Protein AF-A0A7C4BWJ3-F1 (afdb_monomer_lite)

Secondary structure (DSSP, 8-state):
-PPPPHHHHHHHHHHHHHT--PPPGGGGGG-PPPS-----S--EEESSSEE-SSSS-EEEEPPPTT-S-EEEEEEETTS-EEEEPPPBSSSEEE-SSPPPTT-EEEEEEEEE-SSSEEEPPPEEEEPPPHHHHHHHHHHHHHTTT-HHHHHHHHHHTT-HHHHHHHHHHHHHH-TT-HHHHHHHHHHHHHHHHHH--

Sequence (197 aa):
MAEAPPEVREPVRKALEAGKVEVPPAIRELAQPAPGVEDDGIALLSPVSTFVASAAPTFRWQRDERSQAYQVRIWDAEGKPAATSPWTDKDEWKCETELAPGGKYEWQVAGKGKRAERLSSKASFHVPAAGVLKRLEEARRSLSGNEMALAVVYAREGAVDEAQRLLASYIVKNPTSEEAKKLYKSLRAQRVELTKK

pLDDT: mean 85.94, std 12.55, range [40.69, 97.5]

Foldseek 3Di:
DQDADPVLNVLLVVCLVVLEADFDPVLLVQQDFDPDDDALPWAWQPDASFEALFLFHKTFIDDDPQFQWKKKWKAWPVRHTPDIDDTGSDRMDTHPDRHAAQTKMKMWMWGDGPPDTHIHGIGIYHHHHPVSSVVLVVSCVSCVPVLSSSLSSCRHSGVLSSSLVSLVVVCVVVVPPPSSVSHNVNSVVVVVVSNDD

Structure (mmCIF, N/CA/C/O backbone):
data_AF-A0A7C4BWJ3-F1
#
_entry.id   AF-A0A7C4BWJ3-F1
#
loop_
_atom_site.group_PDB
_atom_site.id
_atom_site.type_symbol
_atom_site.label_atom_id
_atom_site.label_alt_id
_atom_site.label_comp_id
_atom_site.label_asym_id
_atom_site.label_entity_id
_atom_site.label_seq_id
_atom_site.pdbx_PDB_ins_code
_atom_site.Cartn_x
_atom_site.Cartn_y
_atom_site.Cartn_z
_atom_site.occupancy
_atom_site.B_iso_or_equiv
_atom_site.auth_seq_id
_atom_site.auth_comp_id
_atom_site.auth_asym_id
_atom_site.auth_atom_id
_atom_site.pdbx_PDB_model_num
ATOM 1 N N . MET A 1 1 ? -25.850 7.929 9.532 1.00 41.84 1 MET A N 1
ATOM 2 C CA . MET A 1 1 ? -24.439 7.533 9.732 1.00 41.84 1 MET A CA 1
ATOM 3 C C . MET A 1 1 ? -24.408 6.018 9.770 1.00 41.84 1 MET A C 1
ATOM 5 O O . MET A 1 1 ? -25.173 5.464 10.547 1.00 41.84 1 MET A O 1
ATOM 9 N N . ALA A 1 2 ? -23.641 5.352 8.903 1.00 43.47 2 ALA A N 1
ATOM 10 C CA . ALA A 1 2 ? -23.531 3.895 8.956 1.00 43.47 2 ALA A CA 1
ATOM 11 C C . ALA A 1 2 ? -22.791 3.506 10.243 1.00 43.47 2 ALA A C 1
ATOM 13 O O . ALA A 1 2 ? -21.648 3.913 10.471 1.00 43.47 2 ALA A O 1
ATOM 14 N N . GLU A 1 3 ? -23.489 2.799 11.123 1.00 52.66 3 GLU A N 1
ATOM 15 C CA . GLU A 1 3 ? -22.933 2.294 12.370 1.00 52.66 3 GLU A CA 1
ATOM 16 C C . GLU A 1 3 ? -22.012 1.111 12.041 1.00 52.66 3 GLU A C 1
ATOM 18 O O . GLU A 1 3 ? -22.378 0.249 11.242 1.00 52.66 3 GLU A O 1
ATOM 23 N N . ALA A 1 4 ? -20.806 1.070 12.613 1.00 56.19 4 ALA A N 1
ATOM 24 C CA . ALA A 1 4 ? -19.861 -0.010 12.328 1.00 56.19 4 ALA A CA 1
ATOM 25 C C . ALA A 1 4 ? -20.466 -1.388 12.678 1.00 56.19 4 ALA A C 1
ATOM 27 O O . ALA A 1 4 ? -21.259 -1.460 13.618 1.00 56.19 4 ALA A O 1
ATOM 28 N N . PRO A 1 5 ? -20.124 -2.490 11.986 1.00 59.84 5 PRO A N 1
ATOM 29 C CA . PRO A 1 5 ? -20.571 -3.829 12.384 1.00 59.84 5 PRO A CA 1
ATOM 30 C C . PRO A 1 5 ? -20.177 -4.148 13.843 1.00 59.84 5 PRO A C 1
ATOM 32 O O . PRO A 1 5 ? -19.104 -3.710 14.266 1.00 59.84 5 PRO A O 1
ATOM 35 N N . PRO A 1 6 ? -20.984 -4.894 14.629 1.00 61.53 6 PRO A N 1
ATOM 36 C CA . PRO A 1 6 ? -20.745 -5.118 16.065 1.00 61.53 6 PRO A CA 1
ATOM 37 C C . PRO A 1 6 ? -19.343 -5.649 16.387 1.00 61.53 6 PRO A C 1
ATOM 39 O O . PRO A 1 6 ? -18.706 -5.199 17.335 1.00 61.53 6 PRO A O 1
ATOM 42 N N . GLU A 1 7 ? -18.836 -6.536 15.533 1.00 65.69 7 GLU A N 1
ATOM 43 C CA . GLU A 1 7 ? -17.507 -7.150 15.629 1.00 65.69 7 GLU A CA 1
ATOM 44 C C . GLU A 1 7 ? -16.364 -6.132 15.499 1.00 65.69 7 GLU A C 1
ATOM 46 O O . GLU A 1 7 ? -15.271 -6.332 16.023 1.00 65.69 7 GLU A O 1
ATOM 51 N N . VAL A 1 8 ? -16.631 -5.009 14.833 1.00 69.75 8 VAL A N 1
ATOM 52 C CA . VAL A 1 8 ? -15.677 -3.932 14.563 1.00 69.75 8 VAL A CA 1
ATOM 53 C C . VAL A 1 8 ? -15.836 -2.779 15.565 1.00 69.75 8 VAL A C 1
ATOM 55 O O . VAL A 1 8 ? -14.879 -2.048 15.812 1.00 69.75 8 VAL A O 1
ATOM 58 N N . ARG A 1 9 ? -17.012 -2.618 16.193 1.00 73.88 9 ARG A N 1
ATOM 59 C CA . ARG A 1 9 ? -17.316 -1.496 17.106 1.00 73.88 9 ARG A CA 1
ATOM 60 C C . ARG A 1 9 ? -16.368 -1.418 18.290 1.00 73.88 9 ARG A C 1
ATOM 62 O O . ARG A 1 9 ? -15.771 -0.372 18.512 1.00 73.88 9 ARG A O 1
ATOM 69 N N . GLU A 1 10 ? -16.222 -2.507 19.035 1.00 78.75 10 GLU A N 1
ATOM 70 C CA . GLU A 1 10 ? -15.381 -2.544 20.237 1.00 78.75 10 GLU A CA 1
ATOM 71 C C . GLU A 1 10 ? -13.889 -2.332 19.916 1.00 78.75 10 GLU A C 1
ATOM 73 O O . GLU A 1 10 ? -13.260 -1.456 20.517 1.00 78.75 10 GLU A O 1
ATOM 78 N N . PRO A 1 11 ? -13.313 -3.048 18.930 1.00 76.94 11 PRO A N 1
ATOM 79 C CA . PRO A 1 11 ? -12.009 -2.748 18.346 1.00 76.94 11 PRO A CA 1
ATOM 80 C C . PRO A 1 11 ? -11.765 -1.283 17.989 1.00 76.94 11 PRO A C 1
ATOM 82 O O . PRO A 1 11 ? -10.709 -0.742 18.326 1.00 76.94 11 PRO A O 1
ATOM 85 N N . VAL A 1 12 ? -12.720 -0.663 17.291 1.00 77.06 12 VAL A N 1
ATOM 86 C CA . VAL A 1 12 ? -12.619 0.727 16.848 1.00 77.06 12 VAL A CA 1
ATOM 87 C C . VAL A 1 12 ? -12.704 1.657 18.045 1.00 77.06 12 VAL A C 1
ATOM 89 O O . VAL A 1 12 ? -11.803 2.464 18.232 1.00 77.06 12 VAL A O 1
ATOM 92 N N . ARG A 1 13 ? -13.713 1.494 18.903 1.00 80.75 13 ARG A N 1
ATOM 93 C CA . ARG A 1 13 ? -13.910 2.303 20.110 1.00 80.75 13 ARG A CA 1
ATOM 94 C C . ARG A 1 13 ? -12.653 2.341 20.972 1.00 80.75 13 ARG A C 1
ATOM 96 O O . ARG A 1 13 ? -12.180 3.427 21.284 1.00 80.75 13 ARG A O 1
ATOM 103 N N . LYS A 1 14 ? -12.050 1.183 21.260 1.00 81.75 14 LYS A N 1
ATOM 104 C CA . LYS A 1 14 ? -10.803 1.103 22.037 1.00 81.75 14 LYS A CA 1
ATOM 105 C C . LYS A 1 14 ? -9.647 1.861 21.384 1.00 81.75 14 LYS A C 1
ATOM 107 O O . LYS A 1 14 ? -8.904 2.550 22.075 1.00 81.75 14 LYS A O 1
ATOM 112 N N . ALA A 1 15 ? -9.489 1.752 20.065 1.00 80.00 15 ALA A N 1
ATOM 113 C CA . ALA A 1 15 ? -8.440 2.472 19.347 1.00 80.00 15 ALA A CA 1
ATOM 114 C C . ALA A 1 15 ? -8.666 3.991 19.340 1.00 80.00 15 ALA A C 1
ATOM 116 O O . ALA A 1 15 ? -7.712 4.763 19.456 1.00 80.00 15 ALA A O 1
ATOM 117 N N . LEU A 1 16 ? -9.927 4.415 19.222 1.00 79.44 16 LEU A N 1
ATOM 118 C CA . LEU A 1 16 ? -10.320 5.819 19.283 1.00 79.44 16 LEU A CA 1
ATOM 119 C C . LEU A 1 16 ? -10.094 6.401 20.686 1.00 79.44 16 LEU A C 1
ATOM 121 O O . LEU A 1 16 ? -9.446 7.437 20.803 1.00 79.44 16 LEU A O 1
ATOM 125 N N . GLU A 1 17 ? -10.548 5.709 21.737 1.00 81.25 17 GLU A N 1
ATOM 126 C CA . GLU A 1 17 ? -10.348 6.096 23.143 1.00 81.25 17 GLU A CA 1
ATOM 127 C C . GLU A 1 17 ? -8.855 6.182 23.496 1.00 81.25 17 GLU A C 1
ATOM 129 O O . GLU A 1 17 ? -8.413 7.137 24.134 1.00 81.25 17 GLU A O 1
ATOM 134 N N . ALA A 1 18 ? -8.051 5.219 23.035 1.00 79.94 18 ALA A N 1
ATOM 135 C CA . ALA A 1 18 ? -6.610 5.211 23.267 1.00 79.94 18 ALA A CA 1
ATOM 136 C C . ALA A 1 18 ? -5.837 6.201 22.373 1.00 79.94 18 ALA A C 1
ATOM 138 O O . ALA A 1 18 ? -4.659 6.464 22.623 1.00 79.94 18 ALA A O 1
ATOM 139 N N . GLY A 1 19 ? -6.455 6.712 21.302 1.00 78.38 19 GLY A N 1
ATOM 140 C CA . GLY A 1 19 ? -5.805 7.552 20.292 1.00 78.38 19 GLY A CA 1
ATOM 141 C C . GLY A 1 19 ? -4.670 6.856 19.528 1.00 78.38 19 GLY A C 1
ATOM 142 O O . GLY A 1 19 ? -3.827 7.534 18.934 1.00 78.38 19 GLY A O 1
ATOM 143 N N . LYS A 1 20 ? -4.620 5.518 19.555 1.00 82.69 20 LYS A N 1
ATOM 144 C CA . LYS A 1 20 ? -3.598 4.690 18.901 1.00 82.69 20 LYS A CA 1
ATOM 145 C C . LYS A 1 20 ? -4.203 3.386 18.384 1.00 82.69 20 LYS A C 1
ATOM 147 O O . LYS A 1 20 ? -5.121 2.837 18.988 1.00 82.69 20 LYS A O 1
ATOM 152 N N . VAL A 1 21 ? -3.642 2.871 17.293 1.00 82.25 21 VAL A N 1
ATOM 153 C CA . VAL A 1 21 ? -3.949 1.536 16.761 1.00 82.25 21 VAL A CA 1
ATOM 154 C C . VAL A 1 21 ? -2.682 0.703 16.806 1.00 82.25 21 VAL A C 1
ATOM 156 O O . VAL A 1 21 ? -1.620 1.174 16.402 1.00 82.25 21 VAL A O 1
ATOM 159 N N . GLU A 1 22 ? -2.805 -0.522 17.301 1.00 79.62 22 GLU A N 1
ATOM 160 C CA . GLU A 1 22 ? -1.737 -1.512 17.229 1.00 79.62 22 GLU A CA 1
ATOM 161 C C . GLU A 1 22 ? -1.736 -2.155 15.844 1.00 79.62 22 GLU A C 1
ATOM 163 O O . GLU A 1 22 ? -2.755 -2.669 15.377 1.00 79.62 22 GLU A O 1
ATOM 168 N N . VAL A 1 23 ? -0.583 -2.078 15.189 1.00 80.12 23 VAL A N 1
ATOM 169 C CA . VAL A 1 23 ? -0.333 -2.663 13.876 1.00 80.12 23 VAL A CA 1
ATOM 170 C C . VAL A 1 23 ? 0.244 -4.077 14.057 1.00 80.12 23 VAL A C 1
ATOM 172 O O . VAL A 1 23 ? 1.065 -4.276 14.959 1.00 80.12 23 VAL A O 1
ATOM 175 N N . PRO A 1 24 ? -0.142 -5.069 13.229 1.00 80.50 24 PRO A N 1
ATOM 176 C CA . PRO A 1 24 ? 0.371 -6.431 13.340 1.00 80.50 24 PRO A CA 1
ATOM 177 C C . PRO A 1 24 ? 1.907 -6.516 13.293 1.00 80.50 24 PRO A C 1
ATOM 179 O O . PRO A 1 24 ? 2.529 -5.900 12.421 1.00 80.50 24 PRO A O 1
ATOM 182 N N . PRO A 1 25 ? 2.542 -7.341 14.150 1.00 74.62 25 PRO A N 1
ATOM 183 C CA . PRO A 1 25 ? 3.997 -7.497 14.161 1.00 74.62 25 PRO A CA 1
ATOM 184 C C . PRO A 1 25 ? 4.544 -8.080 12.851 1.00 74.62 25 PRO A C 1
ATOM 186 O O . PRO A 1 25 ? 5.673 -7.765 12.491 1.00 74.62 25 PRO A O 1
ATOM 189 N N . ALA A 1 26 ? 3.737 -8.848 12.107 1.00 75.25 26 ALA A N 1
ATOM 190 C CA . ALA A 1 26 ? 4.099 -9.439 10.814 1.00 75.25 26 ALA A CA 1
ATOM 191 C C . ALA A 1 26 ? 4.568 -8.405 9.770 1.00 75.25 26 ALA A C 1
ATOM 193 O O . ALA A 1 26 ? 5.310 -8.733 8.850 1.00 75.25 26 ALA A O 1
ATOM 194 N N . ILE A 1 27 ? 4.195 -7.132 9.922 1.00 73.75 27 ILE A N 1
ATOM 195 C CA . ILE A 1 27 ? 4.660 -6.066 9.028 1.00 73.75 27 ILE A CA 1
ATOM 196 C C . ILE A 1 27 ? 6.151 -5.769 9.219 1.00 73.75 27 ILE A C 1
ATOM 198 O O . ILE A 1 27 ? 6.831 -5.392 8.266 1.00 73.75 27 ILE A O 1
ATOM 202 N N . ARG A 1 28 ? 6.699 -5.994 10.421 1.00 69.81 28 ARG A N 1
ATOM 203 C CA . ARG A 1 28 ? 8.136 -5.819 10.694 1.00 69.81 28 ARG A CA 1
ATOM 204 C C . ARG A 1 28 ? 8.997 -6.756 9.849 1.00 69.81 28 ARG A C 1
ATOM 206 O O . ARG A 1 28 ? 10.113 -6.399 9.499 1.00 69.81 28 ARG A O 1
ATOM 213 N N . GLU A 1 29 ? 8.477 -7.915 9.458 1.00 69.31 29 GLU A N 1
ATOM 214 C CA . GLU A 1 29 ? 9.182 -8.867 8.588 1.00 69.31 29 GLU A CA 1
ATOM 215 C C . GLU A 1 29 ? 9.250 -8.396 7.121 1.00 69.31 29 GLU A C 1
ATOM 217 O O . GLU A 1 29 ? 10.070 -8.880 6.336 1.00 69.31 29 GLU A O 1
ATOM 222 N N . LEU A 1 30 ? 8.418 -7.420 6.735 1.00 69.25 30 LEU A N 1
ATOM 223 C CA . LEU A 1 30 ? 8.461 -6.785 5.413 1.00 69.25 30 LEU A CA 1
ATOM 224 C C . LEU A 1 30 ? 9.504 -5.667 5.324 1.00 69.25 30 LEU A C 1
ATOM 226 O O . LEU A 1 30 ? 9.921 -5.326 4.224 1.00 69.25 30 LEU A O 1
ATOM 230 N N . ALA A 1 31 ? 9.937 -5.125 6.464 1.00 59.84 31 ALA A N 1
ATOM 231 C CA . ALA A 1 31 ? 10.874 -4.008 6.556 1.00 59.84 31 ALA A CA 1
ATOM 232 C C . ALA A 1 31 ? 12.302 -4.318 6.090 1.00 59.84 31 ALA A C 1
ATOM 234 O O . ALA A 1 31 ? 13.108 -3.400 5.940 1.00 59.84 31 ALA A O 1
ATOM 235 N N . GLN A 1 32 ? 12.646 -5.594 5.893 1.00 55.38 32 GLN A N 1
ATOM 236 C CA . GLN A 1 32 ? 14.001 -5.972 5.511 1.00 55.38 32 GLN A CA 1
ATOM 237 C C . GLN A 1 32 ? 14.301 -5.489 4.081 1.00 55.38 32 GLN A C 1
ATOM 239 O O . GLN A 1 32 ? 13.593 -5.881 3.150 1.00 55.38 32 GLN A O 1
ATOM 244 N N . PRO A 1 33 ? 15.328 -4.641 3.881 1.00 50.00 33 PRO A N 1
ATOM 245 C CA . PRO A 1 33 ? 15.697 -4.183 2.552 1.00 50.00 33 PRO A CA 1
ATOM 246 C C . PRO A 1 33 ? 16.303 -5.334 1.747 1.00 50.00 33 PRO A C 1
ATOM 248 O O . PRO A 1 33 ? 17.172 -6.055 2.240 1.00 50.00 33 PRO A O 1
ATOM 251 N N . ALA A 1 34 ? 15.901 -5.456 0.483 1.00 47.12 34 ALA A N 1
ATOM 252 C CA . ALA A 1 34 ? 16.651 -6.245 -0.484 1.00 47.12 34 ALA A CA 1
ATOM 253 C C . ALA A 1 34 ? 18.058 -5.629 -0.648 1.00 47.12 34 ALA A C 1
ATOM 255 O O . ALA A 1 34 ? 18.167 -4.416 -0.865 1.00 47.12 34 ALA A O 1
ATOM 256 N N . PRO A 1 35 ? 19.149 -6.403 -0.525 1.00 40.69 35 PRO A N 1
ATOM 257 C CA . PRO A 1 35 ? 20.492 -5.878 -0.741 1.00 40.69 35 PRO A CA 1
ATOM 258 C C . PRO A 1 35 ? 20.702 -5.475 -2.212 1.00 40.69 35 PRO A C 1
ATOM 260 O O . PRO A 1 35 ? 20.346 -6.221 -3.120 1.00 40.69 35 PRO A O 1
ATOM 263 N N . GLY A 1 36 ? 21.347 -4.323 -2.442 1.00 47.28 36 GLY A N 1
ATOM 264 C CA . GLY A 1 36 ? 22.079 -4.063 -3.691 1.00 47.28 36 GLY A CA 1
ATOM 265 C C . GLY A 1 36 ? 21.415 -3.219 -4.787 1.00 47.28 36 GLY A C 1
ATOM 266 O O . GLY A 1 36 ? 21.743 -3.426 -5.949 1.00 47.28 36 GLY A O 1
ATOM 267 N N . VAL A 1 37 ? 20.544 -2.254 -4.474 1.00 50.53 37 VAL A N 1
ATOM 268 C CA . VAL A 1 37 ? 20.097 -1.260 -5.472 1.00 50.53 37 VAL A CA 1
ATOM 269 C C . VAL A 1 37 ? 20.605 0.129 -5.096 1.00 50.53 37 VAL A C 1
ATOM 271 O O . VAL A 1 37 ? 20.383 0.591 -3.978 1.00 50.53 37 VAL A O 1
ATOM 274 N N . GLU A 1 38 ? 21.291 0.780 -6.035 1.00 52.16 38 GLU A N 1
ATOM 275 C CA . GLU A 1 38 ? 21.676 2.187 -5.941 1.00 52.16 38 GLU A CA 1
ATOM 276 C C . GLU A 1 38 ? 20.413 3.059 -5.929 1.00 52.16 38 GLU A C 1
ATOM 278 O O . GLU A 1 38 ? 19.594 3.005 -6.846 1.00 52.16 38 GLU A O 1
ATOM 283 N N . ASP A 1 39 ? 20.228 3.826 -4.854 1.00 61.22 39 ASP A N 1
ATOM 284 C CA . ASP A 1 39 ? 19.116 4.762 -4.728 1.00 61.22 39 ASP A CA 1
ATOM 285 C C . ASP A 1 39 ? 19.345 5.957 -5.652 1.00 61.22 39 ASP A C 1
ATOM 287 O O . ASP A 1 39 ? 20.161 6.839 -5.380 1.00 61.22 39 ASP A O 1
ATOM 291 N N . ASP A 1 40 ? 18.597 5.988 -6.748 1.00 65.88 40 ASP A N 1
ATOM 292 C CA . ASP A 1 40 ? 18.634 7.080 -7.707 1.00 65.88 40 ASP A CA 1
ATOM 293 C C . ASP A 1 40 ? 17.596 8.175 -7.361 1.00 65.88 40 ASP A C 1
ATOM 295 O O . ASP A 1 40 ? 17.241 9.021 -8.186 1.00 65.88 40 ASP A O 1
ATOM 299 N N . GLY A 1 41 ? 17.097 8.202 -6.122 1.00 74.88 41 GLY A N 1
ATOM 300 C CA . GLY A 1 41 ? 16.371 9.336 -5.544 1.00 74.88 41 GLY A CA 1
ATOM 301 C C . GLY A 1 41 ? 14.880 9.420 -5.877 1.00 74.88 41 GLY A C 1
ATOM 302 O O . GLY A 1 41 ? 14.250 10.427 -5.553 1.00 74.88 41 GLY A O 1
ATOM 303 N N . ILE A 1 42 ? 14.286 8.393 -6.498 1.00 88.44 42 ILE A N 1
ATOM 304 C CA . ILE A 1 42 ? 12.823 8.297 -6.625 1.00 88.44 42 ILE A CA 1
ATOM 305 C C . ILE A 1 42 ? 12.272 7.700 -5.327 1.00 88.44 42 ILE A C 1
ATOM 307 O O . ILE A 1 42 ? 12.386 6.498 -5.087 1.00 88.44 42 ILE A O 1
ATOM 311 N N . ALA A 1 43 ? 11.658 8.532 -4.486 1.00 89.50 43 ALA A N 1
ATOM 312 C CA . ALA A 1 43 ? 11.104 8.083 -3.213 1.00 89.50 43 ALA A CA 1
ATOM 313 C C . ALA A 1 43 ? 9.782 7.323 -3.413 1.00 89.50 43 ALA A C 1
ATOM 315 O O . ALA A 1 43 ? 8.823 7.855 -3.973 1.00 89.50 43 ALA A O 1
ATOM 316 N N . LEU A 1 44 ? 9.701 6.086 -2.920 1.00 91.69 44 LEU A N 1
ATOM 317 C CA . LEU A 1 44 ? 8.462 5.305 -2.929 1.00 91.69 44 LEU A CA 1
ATOM 318 C C . LEU A 1 44 ? 7.557 5.726 -1.766 1.00 91.69 44 LEU A C 1
ATOM 320 O O . LEU A 1 44 ? 8.018 5.876 -0.635 1.00 91.69 44 LEU A O 1
ATOM 324 N N . LEU A 1 45 ? 6.267 5.929 -2.043 1.00 91.25 45 LEU A N 1
ATOM 325 C CA . LEU A 1 45 ? 5.296 6.421 -1.060 1.00 91.25 45 LEU A CA 1
ATOM 326 C C . LEU A 1 45 ? 4.350 5.330 -0.559 1.00 91.25 45 LEU A C 1
ATOM 328 O O . LEU A 1 45 ? 3.987 5.357 0.614 1.00 91.25 45 LEU A O 1
ATOM 332 N N . SER A 1 46 ? 3.906 4.426 -1.437 1.00 92.56 46 SER A N 1
ATOM 333 C CA . SER A 1 46 ? 3.015 3.317 -1.077 1.00 92.56 46 SER A CA 1
ATOM 334 C C . SER A 1 46 ? 2.930 2.282 -2.205 1.00 92.56 46 SER A C 1
ATOM 336 O O . SER A 1 46 ? 2.930 2.697 -3.367 1.00 92.56 46 SER A O 1
ATOM 338 N N . PRO A 1 47 ? 2.814 0.975 -1.911 1.00 94.62 47 PRO A N 1
ATOM 339 C CA . PRO A 1 47 ? 2.907 0.351 -0.590 1.00 94.62 47 PRO A CA 1
ATOM 340 C C . PRO A 1 47 ? 4.362 0.224 -0.107 1.00 94.62 47 PRO A C 1
ATOM 342 O O . PRO A 1 47 ? 5.215 -0.243 -0.852 1.00 94.62 47 PRO A O 1
ATOM 345 N N . VAL A 1 48 ? 4.677 0.606 1.133 1.00 90.25 48 VAL A N 1
ATOM 346 C CA . VAL A 1 48 ? 6.038 0.451 1.693 1.00 90.25 48 VAL A CA 1
ATOM 347 C C . VAL A 1 48 ? 5.981 -0.222 3.057 1.00 90.25 48 VAL A C 1
ATOM 349 O O . VAL A 1 48 ? 5.484 0.369 4.011 1.00 90.25 48 VAL A O 1
ATOM 352 N N . SER A 1 49 ? 6.504 -1.450 3.151 1.00 87.75 49 SER A N 1
ATOM 353 C CA . SER A 1 49 ? 6.507 -2.259 4.378 1.00 87.75 49 SER A CA 1
ATOM 354 C C . SER A 1 49 ? 5.116 -2.298 5.012 1.00 87.75 49 SER A C 1
ATOM 356 O O . SER A 1 49 ? 4.929 -1.900 6.157 1.00 87.75 49 SER A O 1
ATOM 358 N N . THR A 1 50 ? 4.117 -2.703 4.229 1.00 90.19 50 THR A N 1
ATOM 359 C CA . THR A 1 50 ? 2.699 -2.708 4.616 1.00 90.19 50 THR A CA 1
ATOM 360 C C . THR A 1 50 ? 1.988 -3.896 3.985 1.00 90.19 50 THR A C 1
ATOM 362 O O . THR A 1 50 ? 2.441 -4.453 2.978 1.00 90.19 50 THR A O 1
ATOM 365 N N . PHE A 1 51 ? 0.844 -4.271 4.547 1.00 94.12 51 PHE A N 1
ATOM 366 C CA . PHE A 1 51 ? -0.114 -5.091 3.816 1.00 94.12 51 PHE A CA 1
ATOM 367 C C . PHE A 1 51 ? -0.943 -4.176 2.913 1.00 94.12 51 PHE A C 1
ATOM 369 O O . PHE A 1 51 ? -1.085 -2.992 3.208 1.00 94.12 51 PHE A O 1
ATOM 376 N N . VAL A 1 52 ? -1.465 -4.698 1.807 1.00 95.12 52 VAL A N 1
ATOM 377 C CA . VAL A 1 52 ? -2.365 -3.939 0.923 1.00 95.12 52 VAL A CA 1
ATOM 378 C C . VAL A 1 52 ? -3.819 -4.302 1.192 1.00 95.12 52 VAL A C 1
ATOM 380 O O . VAL A 1 52 ? -4.142 -5.451 1.487 1.00 95.12 52 VAL A O 1
ATOM 383 N N . ALA A 1 53 ? -4.727 -3.339 1.051 1.00 93.44 53 ALA A N 1
ATOM 384 C CA . ALA A 1 53 ? -6.155 -3.569 1.290 1.00 93.44 53 ALA A CA 1
ATOM 385 C C . ALA A 1 53 ? -6.896 -4.236 0.108 1.00 93.44 53 ALA A C 1
ATOM 387 O O . ALA A 1 53 ? -8.116 -4.388 0.146 1.00 93.44 53 ALA A O 1
ATOM 388 N N . SER A 1 54 ? -6.183 -4.577 -0.969 1.00 93.62 54 SER A N 1
ATOM 389 C CA . SER A 1 54 ? -6.726 -5.072 -2.240 1.00 93.62 54 SER A CA 1
ATOM 390 C C . SER A 1 54 ? -5.707 -5.971 -2.943 1.00 93.62 54 SER A C 1
ATOM 392 O O . SER A 1 54 ? -4.515 -5.674 -2.908 1.00 93.62 54 SER A O 1
ATOM 394 N N . ALA A 1 55 ? -6.172 -7.008 -3.649 1.00 94.06 55 ALA A N 1
ATOM 395 C CA . ALA A 1 55 ? -5.328 -7.823 -4.534 1.00 94.06 55 ALA A CA 1
ATOM 396 C C . ALA A 1 55 ? -4.803 -7.036 -5.751 1.00 94.06 55 ALA A C 1
ATOM 398 O O . ALA A 1 55 ? -3.779 -7.388 -6.325 1.00 94.06 55 ALA A O 1
ATOM 399 N N . ALA A 1 56 ? -5.472 -5.941 -6.115 1.00 94.56 56 ALA A N 1
ATOM 400 C CA . ALA A 1 56 ? -5.029 -4.975 -7.116 1.00 94.56 56 ALA A CA 1
ATOM 401 C C . ALA A 1 56 ? -4.599 -3.667 -6.416 1.00 94.56 56 ALA A C 1
ATOM 403 O O . ALA A 1 56 ? -5.426 -2.750 -6.270 1.00 94.56 56 ALA A O 1
ATOM 404 N N . PRO A 1 57 ? -3.361 -3.585 -5.890 1.00 95.31 57 PRO A N 1
ATOM 405 C CA . PRO A 1 57 ? -2.897 -2.429 -5.132 1.00 95.31 57 PRO A CA 1
ATOM 406 C C . PRO A 1 57 ? -2.661 -1.200 -6.015 1.00 95.31 57 PRO A C 1
ATOM 408 O O . PRO A 1 57 ? -2.527 -1.281 -7.237 1.00 95.31 57 PRO A O 1
ATOM 411 N N . THR A 1 58 ? -2.629 -0.029 -5.377 1.00 96.62 58 THR A N 1
ATOM 412 C CA . THR A 1 58 ? -2.250 1.235 -6.023 1.00 96.62 58 THR A CA 1
ATOM 413 C C . THR A 1 58 ? -0.874 1.655 -5.539 1.00 96.62 58 THR A C 1
ATOM 415 O O . THR A 1 58 ? -0.683 1.897 -4.352 1.00 96.62 58 THR A O 1
ATOM 418 N N . PHE A 1 59 ? 0.051 1.771 -6.479 1.00 96.81 59 PHE A N 1
ATOM 419 C CA . PHE A 1 59 ? 1.425 2.194 -6.270 1.00 96.81 59 PHE A CA 1
ATOM 420 C C . PHE A 1 59 ? 1.531 3.708 -6.398 1.00 96.81 59 PHE A C 1
ATOM 422 O O . PHE A 1 59 ? 0.874 4.304 -7.252 1.00 96.81 59 PHE A O 1
ATOM 429 N N . ARG A 1 60 ? 2.338 4.329 -5.540 1.00 96.25 60 ARG A N 1
ATOM 430 C CA . ARG A 1 60 ? 2.554 5.778 -5.475 1.00 96.25 60 ARG A CA 1
ATOM 431 C C . ARG A 1 60 ? 4.010 6.076 -5.181 1.00 96.25 60 ARG A C 1
ATOM 433 O O . ARG A 1 60 ? 4.598 5.469 -4.287 1.00 96.25 60 ARG A O 1
ATOM 440 N N . TRP A 1 61 ? 4.565 7.054 -5.872 1.00 95.25 61 TRP A N 1
ATOM 441 C CA . TRP A 1 61 ? 5.942 7.502 -5.691 1.00 95.25 61 TRP A CA 1
ATOM 442 C C . TRP A 1 61 ? 6.009 9.021 -5.769 1.00 95.25 61 TRP A C 1
ATOM 444 O O . TRP A 1 61 ? 5.082 9.682 -6.227 1.00 95.25 61 TRP A O 1
ATOM 454 N N . GLN A 1 62 ? 7.100 9.594 -5.282 1.00 92.81 62 GLN A N 1
ATOM 455 C CA . GLN A 1 62 ? 7.361 11.010 -5.433 1.00 92.81 62 GLN A CA 1
ATOM 456 C C . GLN A 1 62 ? 7.867 11.272 -6.847 1.00 92.81 62 GLN A C 1
ATOM 458 O O . GLN A 1 62 ? 8.824 10.644 -7.305 1.00 92.81 62 GLN A O 1
ATOM 463 N N . ARG A 1 63 ? 7.229 12.221 -7.535 1.00 89.75 63 ARG A N 1
ATOM 464 C CA . ARG A 1 63 ? 7.708 12.695 -8.829 1.00 89.75 63 ARG A CA 1
ATOM 465 C C . ARG A 1 63 ? 9.104 13.306 -8.673 1.00 89.75 63 ARG A C 1
ATOM 467 O O . ARG A 1 63 ? 9.315 14.179 -7.836 1.00 89.75 63 ARG A O 1
ATOM 474 N N . ASP A 1 64 ? 10.018 12.865 -9.521 1.00 85.88 64 ASP A N 1
ATOM 475 C CA . ASP A 1 64 ? 11.352 13.421 -9.715 1.00 85.88 64 ASP A CA 1
ATOM 476 C C . ASP A 1 64 ? 11.347 14.367 -10.931 1.00 85.88 64 ASP A C 1
ATOM 478 O O . ASP A 1 64 ? 10.735 14.089 -11.964 1.00 85.88 64 ASP A O 1
ATOM 482 N N . GLU A 1 65 ? 12.045 15.497 -10.822 1.00 85.56 65 GLU A N 1
ATOM 483 C CA . GLU A 1 65 ? 12.149 16.497 -11.895 1.00 85.56 65 GLU A CA 1
ATOM 484 C C . GLU A 1 65 ? 12.962 15.995 -13.098 1.00 85.56 65 GLU A C 1
ATOM 486 O O . GLU A 1 65 ? 12.866 16.538 -14.202 1.00 85.56 65 GLU A O 1
ATOM 491 N N . ARG A 1 66 ? 13.776 14.953 -12.904 1.00 87.44 66 ARG A N 1
ATOM 492 C CA . ARG A 1 66 ? 14.672 14.396 -13.925 1.00 87.44 66 ARG A CA 1
ATOM 493 C C . ARG A 1 66 ? 14.010 13.305 -14.770 1.00 87.44 66 ARG A C 1
ATOM 495 O O . ARG A 1 66 ? 14.608 12.893 -15.769 1.00 87.44 66 ARG A O 1
ATOM 502 N N . SER A 1 67 ? 12.796 12.877 -14.417 1.00 90.31 67 SER A N 1
ATOM 503 C CA . SER A 1 67 ? 12.064 11.785 -15.065 1.00 90.31 67 SER A CA 1
ATOM 504 C C . SER A 1 67 ? 10.757 12.277 -15.689 1.00 90.31 67 SER A C 1
ATOM 506 O O . SER A 1 67 ? 9.920 12.898 -15.035 1.00 90.31 67 SER A O 1
ATOM 508 N N . GLN A 1 68 ? 10.568 11.989 -16.979 1.00 90.75 68 GLN A N 1
ATOM 509 C CA . GLN A 1 68 ? 9.376 12.426 -17.727 1.00 90.75 68 GLN A CA 1
ATOM 510 C C . GLN A 1 68 ? 8.225 11.420 -17.668 1.00 90.75 68 GLN A C 1
ATOM 512 O O . GLN A 1 68 ? 7.064 11.799 -17.790 1.00 90.75 68 GLN A O 1
ATOM 517 N N . ALA A 1 69 ? 8.560 10.146 -17.490 1.00 94.38 69 ALA A N 1
ATOM 518 C CA . ALA A 1 69 ? 7.618 9.048 -17.372 1.00 94.38 69 ALA A CA 1
ATOM 519 C C . ALA A 1 69 ? 8.161 8.018 -16.382 1.00 94.38 69 ALA A C 1
ATOM 521 O O . ALA A 1 69 ? 9.360 7.992 -16.106 1.00 94.38 69 ALA A O 1
ATOM 522 N N . TYR A 1 70 ? 7.286 7.157 -15.890 1.00 96.50 70 TYR A N 1
ATOM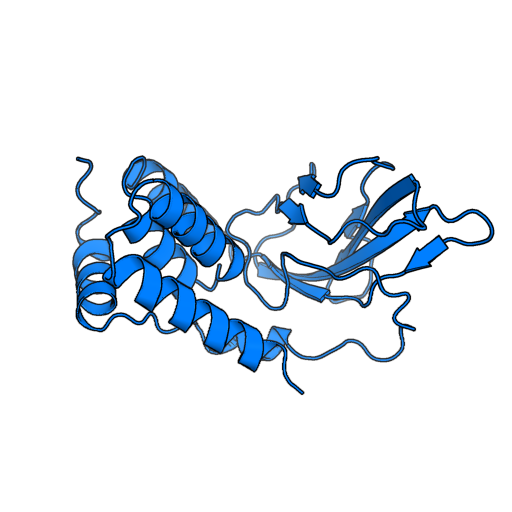 523 C CA . TYR A 1 70 ? 7.571 6.164 -14.871 1.00 96.50 70 TYR A CA 1
ATOM 524 C C . TYR A 1 70 ? 6.993 4.812 -15.262 1.00 96.50 70 TYR A C 1
ATOM 526 O O . TYR A 1 70 ? 5.963 4.741 -15.931 1.00 96.50 70 TYR A O 1
ATOM 534 N N . GLN A 1 71 ? 7.641 3.746 -14.816 1.00 96.81 71 GLN A N 1
ATOM 535 C CA . GLN A 1 71 ? 7.163 2.380 -14.929 1.00 96.81 71 GLN A CA 1
ATOM 536 C C . GLN A 1 71 ? 7.315 1.685 -13.578 1.00 96.81 71 GLN A C 1
ATOM 538 O O . GLN A 1 71 ? 8.386 1.714 -12.974 1.00 96.81 71 GLN A O 1
ATOM 543 N N . VAL A 1 72 ? 6.251 1.035 -13.123 1.00 97.38 72 VAL A N 1
ATOM 544 C CA . VAL A 1 72 ? 6.254 0.196 -11.927 1.00 97.38 72 VAL A CA 1
ATOM 545 C C . VAL A 1 72 ? 6.582 -1.233 -12.334 1.00 97.38 72 VAL A C 1
ATOM 547 O O . VAL A 1 72 ? 5.972 -1.773 -13.258 1.00 97.38 72 VAL A O 1
ATOM 550 N N . ARG A 1 73 ? 7.529 -1.851 -11.634 1.00 96.81 73 ARG A N 1
ATOM 551 C CA . ARG A 1 73 ? 7.911 -3.259 -11.800 1.00 96.81 73 ARG A CA 1
ATOM 552 C C . ARG A 1 73 ? 7.679 -3.980 -10.480 1.00 96.81 73 ARG A C 1
ATOM 554 O O . ARG A 1 73 ? 8.057 -3.447 -9.439 1.00 96.81 73 ARG A O 1
ATOM 561 N N . ILE A 1 74 ? 7.031 -5.143 -10.526 1.00 97.00 74 ILE A N 1
ATOM 562 C CA . ILE A 1 74 ? 6.655 -5.937 -9.350 1.00 97.00 74 ILE A CA 1
ATOM 563 C C . ILE A 1 74 ? 7.196 -7.351 -9.517 1.00 97.00 74 ILE A C 1
ATOM 565 O O . ILE A 1 74 ? 7.032 -7.956 -10.579 1.00 97.00 74 ILE A O 1
ATOM 569 N N . TRP A 1 75 ? 7.782 -7.885 -8.452 1.00 96.12 75 TRP A N 1
ATOM 570 C CA . TRP A 1 75 ? 8.299 -9.244 -8.373 1.00 96.12 75 TRP A CA 1
ATOM 571 C C . TRP A 1 75 ? 7.676 -9.998 -7.201 1.00 96.12 75 TRP A C 1
ATOM 573 O O . TRP A 1 75 ? 7.346 -9.390 -6.181 1.00 96.12 75 TRP A O 1
ATOM 583 N N . ASP A 1 76 ? 7.504 -11.307 -7.359 1.00 93.81 76 ASP A N 1
ATOM 584 C CA . ASP A 1 76 ? 7.142 -12.207 -6.261 1.00 93.81 76 ASP A CA 1
ATOM 585 C C . ASP A 1 76 ? 8.338 -12.481 -5.327 1.00 93.81 76 ASP A C 1
ATOM 587 O O . ASP A 1 76 ? 9.438 -11.947 -5.508 1.00 93.81 76 ASP A O 1
ATOM 591 N N . ALA A 1 77 ? 8.115 -13.301 -4.298 1.00 88.00 77 ALA A N 1
ATOM 592 C CA . ALA A 1 77 ? 9.135 -13.661 -3.315 1.00 88.00 77 ALA A CA 1
ATOM 593 C C . ALA A 1 77 ? 10.313 -14.441 -3.929 1.00 88.00 77 ALA A C 1
ATOM 595 O O . ALA A 1 77 ? 11.421 -14.408 -3.393 1.00 88.00 77 ALA A O 1
ATOM 596 N N . GLU A 1 78 ? 10.092 -15.116 -5.058 1.00 90.06 78 GLU A N 1
ATOM 597 C CA . GLU A 1 78 ? 11.103 -15.832 -5.833 1.00 90.06 78 GLU A CA 1
ATOM 598 C C . GLU A 1 78 ? 11.856 -14.920 -6.820 1.00 90.06 78 GLU A C 1
ATOM 600 O O . GLU A 1 78 ? 12.748 -15.383 -7.534 1.00 90.06 78 GLU A O 1
ATOM 605 N N . GLY A 1 79 ? 11.515 -13.628 -6.876 1.00 89.62 79 GLY A N 1
ATOM 606 C CA . GLY A 1 79 ? 12.121 -12.653 -7.778 1.00 89.62 79 GLY A CA 1
ATOM 607 C C . GLY A 1 79 ? 11.624 -12.750 -9.222 1.00 89.62 79 GLY A C 1
ATOM 608 O O . GLY A 1 79 ? 12.239 -12.169 -10.121 1.00 89.62 79 GLY A O 1
ATOM 609 N N . LYS A 1 80 ? 10.525 -13.465 -9.482 1.00 94.00 80 LYS A N 1
ATOM 610 C CA . LYS A 1 80 ? 9.921 -13.551 -10.815 1.00 94.00 80 LYS A CA 1
ATOM 611 C C . LYS A 1 80 ? 9.017 -12.345 -11.060 1.00 94.00 80 LYS A C 1
ATOM 613 O O . LYS A 1 80 ? 8.344 -11.888 -10.136 1.00 94.00 80 LYS A O 1
ATOM 618 N N . PRO A 1 81 ? 8.964 -11.817 -12.295 1.00 95.06 81 PRO A N 1
ATOM 619 C CA . PRO A 1 81 ? 8.062 -10.720 -12.627 1.00 95.06 81 PRO A CA 1
ATOM 620 C C . PRO A 1 81 ? 6.601 -11.119 -12.384 1.00 95.06 81 PRO A C 1
ATOM 622 O O . PRO A 1 81 ? 6.094 -12.036 -13.026 1.00 95.06 81 PRO A O 1
ATOM 625 N N . ALA A 1 82 ? 5.930 -10.412 -11.476 1.00 95.75 82 ALA A N 1
ATOM 626 C CA . ALA A 1 82 ? 4.518 -10.618 -11.163 1.00 95.75 82 ALA A CA 1
ATOM 627 C C . ALA A 1 82 ? 3.620 -9.672 -11.973 1.00 95.75 82 ALA A C 1
ATOM 629 O O . ALA A 1 82 ? 2.566 -10.070 -12.460 1.00 95.75 82 ALA A O 1
ATOM 630 N N . ALA A 1 83 ? 4.043 -8.415 -12.134 1.00 96.19 83 ALA A N 1
ATOM 631 C CA . ALA A 1 83 ? 3.343 -7.421 -12.939 1.00 96.19 83 ALA A CA 1
ATOM 632 C C . ALA A 1 83 ? 4.282 -6.273 -13.335 1.00 96.19 83 ALA A C 1
ATOM 634 O O . ALA A 1 83 ? 5.315 -6.023 -12.709 1.00 96.19 83 ALA A O 1
ATOM 635 N N . THR A 1 84 ? 3.937 -5.562 -14.404 1.00 96.81 84 THR A N 1
ATOM 636 C CA . THR A 1 84 ? 4.658 -4.367 -14.856 1.00 96.81 84 THR A CA 1
ATOM 637 C C . THR A 1 84 ? 3.669 -3.388 -15.463 1.00 96.81 84 THR A C 1
ATOM 639 O O . THR A 1 84 ? 2.804 -3.784 -16.242 1.00 96.81 84 THR A O 1
ATOM 642 N N . SER A 1 85 ? 3.782 -2.112 -15.105 1.00 97.00 85 SER A N 1
ATOM 643 C CA . SER A 1 85 ? 2.914 -1.074 -15.652 1.00 97.00 85 SER A CA 1
ATOM 644 C C . SER A 1 85 ? 3.347 -0.65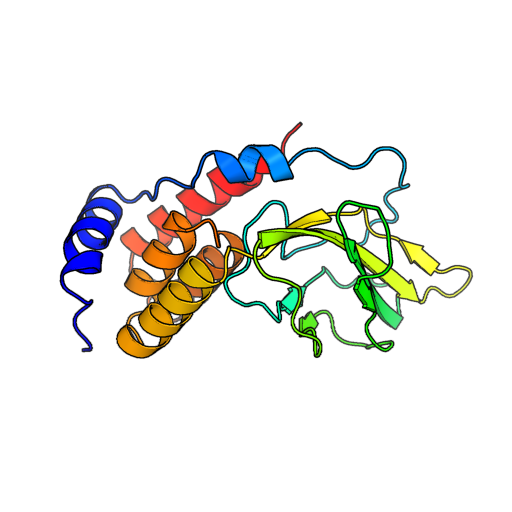8 -17.064 1.00 97.00 85 SER A C 1
ATOM 646 O O . SER A 1 85 ? 4.531 -0.753 -17.419 1.00 97.00 85 SER A O 1
ATOM 648 N N . PRO A 1 86 ? 2.437 -0.089 -17.871 1.00 96.44 86 PRO A N 1
ATOM 649 C CA . PRO A 1 86 ? 2.855 0.770 -18.971 1.00 96.44 86 PRO A CA 1
ATOM 650 C C . PRO A 1 86 ? 3.629 1.987 -18.436 1.00 96.44 86 PRO A C 1
ATOM 652 O O . PRO A 1 86 ? 3.540 2.336 -17.253 1.00 96.44 86 PRO A O 1
ATOM 655 N N . TRP A 1 87 ? 4.374 2.653 -19.319 1.00 95.81 87 TRP A N 1
ATOM 656 C CA . TRP A 1 87 ? 4.965 3.951 -19.002 1.00 95.81 87 TRP A CA 1
ATOM 657 C C . TRP A 1 87 ? 3.859 4.986 -18.784 1.00 95.81 87 TRP A C 1
ATOM 659 O O . TRP A 1 87 ? 2.980 5.139 -19.629 1.00 95.81 87 TRP A O 1
ATOM 669 N N . THR A 1 88 ? 3.919 5.704 -17.668 1.00 95.62 88 THR A N 1
ATOM 670 C CA . THR A 1 88 ? 2.937 6.724 -17.285 1.00 95.62 88 THR A CA 1
ATOM 671 C C . THR A 1 88 ? 3.631 8.023 -16.907 1.00 95.62 88 THR A C 1
ATOM 673 O O . THR A 1 88 ? 4.717 8.015 -16.337 1.00 95.62 88 THR A O 1
ATOM 676 N N . ASP A 1 89 ? 3.014 9.156 -17.213 1.00 93.75 89 ASP A N 1
ATOM 677 C CA . ASP A 1 89 ? 3.451 10.470 -16.741 1.00 93.75 89 ASP A CA 1
ATOM 678 C C . ASP A 1 89 ? 2.877 10.811 -15.359 1.00 93.75 89 ASP A C 1
ATOM 680 O O . ASP A 1 89 ? 3.170 11.880 -14.829 1.00 93.75 89 ASP A O 1
ATOM 684 N N . LYS A 1 90 ? 2.077 9.925 -14.761 1.00 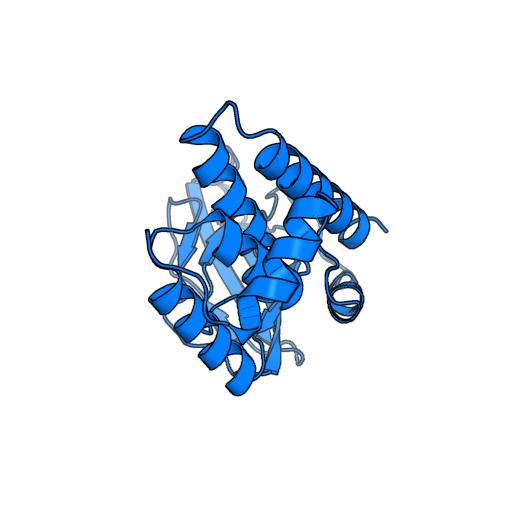94.81 90 LYS A N 1
ATOM 685 C CA . LYS A 1 90 ? 1.516 10.086 -13.414 1.00 94.81 90 LYS A CA 1
ATOM 686 C C . LYS A 1 90 ? 2.515 9.665 -12.337 1.00 94.81 90 LYS A C 1
ATOM 688 O O . LYS A 1 90 ? 3.532 9.047 -12.625 1.00 94.81 90 LYS A O 1
ATOM 693 N N . ASP A 1 91 ? 2.207 10.006 -11.093 1.00 94.50 91 ASP A N 1
ATOM 694 C CA . ASP A 1 91 ? 2.918 9.611 -9.868 1.00 94.50 91 ASP A CA 1
ATOM 695 C C . ASP A 1 91 ? 2.195 8.484 -9.098 1.00 94.50 91 ASP A C 1
ATOM 697 O O . ASP A 1 91 ? 2.556 8.123 -7.974 1.00 94.50 91 ASP A O 1
ATOM 701 N N . GLU A 1 92 ? 1.162 7.916 -9.724 1.00 96.62 92 GLU A N 1
ATOM 702 C CA . GLU A 1 92 ? 0.403 6.775 -9.238 1.00 96.62 92 GLU A CA 1
ATOM 703 C C . GLU A 1 92 ? 0.069 5.796 -10.369 1.00 96.62 92 GLU A C 1
ATOM 705 O O . GLU A 1 92 ? -0.156 6.182 -11.522 1.00 96.62 92 GLU A O 1
ATOM 710 N N . TRP A 1 93 ? -0.021 4.515 -10.022 1.00 97.50 93 TRP A N 1
ATOM 711 C CA . TRP A 1 93 ? -0.532 3.474 -10.907 1.00 97.50 93 TRP A CA 1
ATOM 712 C C . TRP A 1 93 ? -1.312 2.428 -10.116 1.00 97.50 93 TRP A C 1
ATOM 714 O O . TRP A 1 93 ? -0.845 1.918 -9.099 1.00 97.50 93 TRP A O 1
ATOM 724 N N . LYS A 1 94 ? -2.515 2.095 -10.586 1.00 96.88 94 LYS A N 1
ATOM 725 C CA . LYS A 1 94 ? -3.306 0.988 -10.049 1.00 96.88 94 LYS A CA 1
ATOM 726 C C . LYS A 1 94 ? -2.991 -0.270 -10.846 1.00 96.88 94 LYS A C 1
ATOM 728 O O . LYS A 1 94 ? -3.160 -0.265 -12.061 1.00 96.88 94 LYS A O 1
ATOM 733 N N . CYS A 1 95 ? -2.592 -1.335 -10.157 1.00 95.94 95 CYS A N 1
ATOM 734 C CA . CYS A 1 95 ? -2.361 -2.626 -10.790 1.00 95.94 95 CYS A CA 1
ATOM 735 C C . CYS A 1 95 ? -3.646 -3.125 -11.460 1.00 95.94 95 CYS A C 1
ATOM 737 O O . CYS A 1 95 ? -4.707 -3.149 -10.835 1.00 95.94 95 CYS A O 1
ATOM 739 N N . GLU A 1 96 ? -3.550 -3.504 -12.731 1.00 93.31 96 GLU A N 1
ATOM 740 C CA . GLU A 1 96 ? -4.674 -4.059 -13.496 1.00 93.31 96 GLU A CA 1
ATOM 741 C C . GLU A 1 96 ? -4.829 -5.566 -13.260 1.00 93.31 96 GLU A C 1
ATOM 743 O O . GLU A 1 96 ? -5.914 -6.116 -13.424 1.00 93.31 96 GLU A O 1
ATOM 748 N N . THR A 1 97 ? -3.749 -6.225 -12.838 1.00 91.31 97 THR A N 1
ATOM 749 C CA . THR A 1 97 ? -3.719 -7.650 -12.510 1.00 91.31 97 THR A CA 1
ATOM 750 C C . THR A 1 97 ? -3.892 -7.847 -11.011 1.00 91.31 97 THR A C 1
ATOM 752 O O . THR A 1 97 ? -3.212 -7.203 -10.209 1.00 91.31 97 THR A O 1
ATO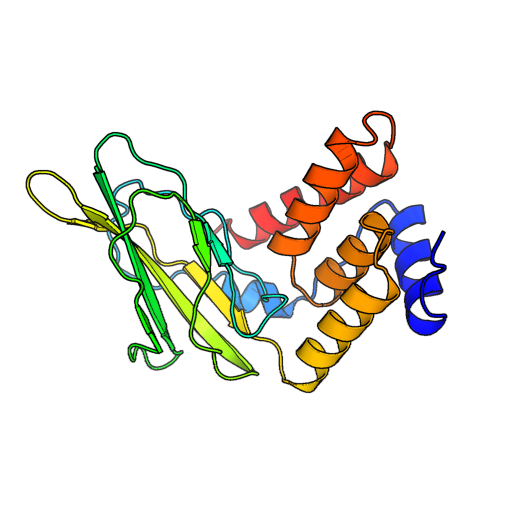M 755 N N . GLU A 1 98 ? -4.788 -8.750 -10.626 1.00 94.62 98 GLU A N 1
ATOM 756 C CA . GLU A 1 98 ? -4.891 -9.187 -9.238 1.00 94.62 98 GLU A CA 1
ATOM 757 C C . GLU A 1 98 ? -3.686 -10.056 -8.879 1.00 94.62 98 GLU A C 1
ATOM 759 O O . GLU A 1 98 ? -3.414 -11.078 -9.509 1.00 94.62 98 GLU A O 1
ATOM 764 N N . LEU A 1 99 ? -2.950 -9.627 -7.862 1.00 96.06 99 LEU A N 1
ATOM 765 C CA . LEU A 1 99 ? -1.835 -10.368 -7.298 1.00 96.06 99 LEU A CA 1
ATOM 766 C C . LEU A 1 99 ? -2.358 -11.514 -6.425 1.00 96.06 99 LEU A C 1
ATOM 768 O O . LEU A 1 99 ? -3.394 -11.391 -5.766 1.00 96.06 99 LEU A O 1
ATOM 772 N N . ALA A 1 100 ? -1.618 -12.623 -6.384 1.00 95.94 100 ALA A N 1
ATOM 773 C CA . ALA A 1 100 ? -2.009 -13.801 -5.619 1.00 95.94 100 ALA A CA 1
ATOM 774 C C . ALA A 1 100 ? -2.142 -13.473 -4.113 1.00 95.94 100 ALA A C 1
ATOM 776 O O . ALA A 1 100 ? -1.197 -12.926 -3.524 1.00 95.94 100 ALA A O 1
ATOM 777 N N . PRO A 1 101 ? -3.282 -13.816 -3.476 1.00 95.38 101 PRO A N 1
ATOM 778 C CA . PRO A 1 101 ? -3.478 -13.647 -2.041 1.00 95.38 101 PRO A CA 1
ATOM 779 C C . PRO A 1 101 ? -2.457 -14.429 -1.217 1.00 95.38 101 PRO A C 1
ATOM 781 O O . PRO A 1 101 ? -2.108 -15.556 -1.554 1.00 95.38 101 PRO A O 1
ATOM 784 N N . GLY A 1 102 ? -2.015 -13.852 -0.101 1.00 92.88 102 GLY A N 1
ATOM 785 C CA . GLY A 1 102 ? -0.978 -14.440 0.752 1.00 92.88 102 GLY A CA 1
ATOM 786 C C . GLY A 1 102 ? 0.449 -14.277 0.216 1.00 92.88 102 GLY A C 1
ATOM 787 O O . GLY A 1 102 ? 1.378 -14.781 0.837 1.00 92.88 102 GLY A O 1
ATOM 788 N N . GLY A 1 103 ? 0.631 -13.610 -0.927 1.00 91.81 103 GLY A N 1
ATOM 789 C CA . GLY A 1 103 ? 1.946 -13.391 -1.519 1.00 91.81 103 GLY A CA 1
ATOM 790 C C . GLY A 1 103 ? 2.690 -12.210 -0.896 1.00 91.81 103 GLY A C 1
ATOM 791 O O . GLY A 1 103 ? 2.109 -11.149 -0.641 1.00 91.81 103 GLY A O 1
ATOM 792 N N . LYS A 1 104 ? 4.004 -12.380 -0.718 1.00 93.31 104 LYS A N 1
ATOM 793 C CA . LYS A 1 104 ? 4.954 -11.287 -0.489 1.00 93.31 104 LYS A CA 1
ATOM 794 C C . LYS A 1 104 ? 5.499 -10.825 -1.837 1.00 93.31 104 LYS A C 1
ATOM 796 O 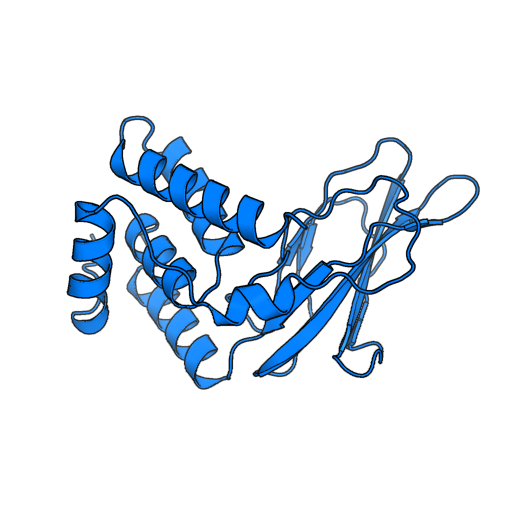O . LYS A 1 104 ? 5.852 -11.652 -2.672 1.00 93.31 104 LYS A O 1
ATOM 801 N N . TYR A 1 105 ? 5.576 -9.514 -2.020 1.00 94.56 105 TYR A N 1
ATOM 802 C CA . TYR A 1 105 ? 6.011 -8.902 -3.266 1.00 94.56 105 TYR A CA 1
ATOM 803 C C . TYR A 1 105 ? 7.009 -7.786 -3.004 1.00 94.56 105 TYR A C 1
ATOM 805 O O . TYR A 1 105 ? 6.946 -7.090 -1.987 1.00 94.56 105 TYR A O 1
ATOM 813 N N . GLU A 1 106 ? 7.886 -7.583 -3.974 1.00 94.19 106 GLU A N 1
ATOM 814 C CA . GLU A 1 106 ? 8.753 -6.420 -4.070 1.00 94.19 106 GLU A CA 1
ATOM 815 C C . GLU A 1 106 ? 8.336 -5.575 -5.263 1.00 94.19 106 GLU A C 1
ATOM 817 O O . GLU A 1 106 ? 7.883 -6.094 -6.282 1.00 94.19 106 GLU A O 1
ATOM 822 N N . TRP A 1 107 ? 8.529 -4.267 -5.176 1.00 95.69 107 TRP A N 1
ATOM 823 C CA . TRP A 1 107 ? 8.319 -3.385 -6.311 1.00 95.69 107 TRP A CA 1
ATOM 824 C C . TRP A 1 107 ? 9.318 -2.241 -6.338 1.00 95.69 107 TRP A C 1
ATOM 826 O O . TRP A 1 107 ? 9.953 -1.901 -5.340 1.00 95.69 107 TRP A O 1
ATOM 836 N N . GLN A 1 108 ? 9.453 -1.658 -7.520 1.00 94.56 108 GLN A N 1
ATOM 837 C CA . GLN A 1 108 ? 10.353 -0.554 -7.802 1.00 94.56 108 GLN A CA 1
ATOM 838 C C . GLN A 1 108 ? 9.740 0.338 -8.878 1.00 94.56 108 GLN A C 1
ATOM 840 O O . GLN A 1 108 ? 8.935 -0.118 -9.697 1.00 94.56 108 GLN A O 1
ATOM 845 N N . VAL A 1 109 ? 10.161 1.597 -8.903 1.00 95.38 109 VAL A N 1
ATOM 846 C CA . VAL A 1 109 ? 9.841 2.539 -9.971 1.00 95.38 109 VAL A CA 1
ATOM 847 C C . VAL A 1 109 ? 11.084 2.797 -10.809 1.00 95.38 109 VAL A C 1
ATOM 849 O O . VAL A 1 109 ? 12.133 3.168 -10.284 1.00 95.38 109 VAL A O 1
ATOM 852 N N . ALA A 1 110 ? 10.940 2.632 -12.120 1.00 94.25 110 ALA A N 1
ATOM 853 C CA . ALA A 1 110 ? 11.890 3.106 -13.111 1.00 94.25 110 ALA A CA 1
ATOM 854 C C . ALA A 1 110 ? 11.401 4.442 -13.680 1.00 94.25 110 ALA A C 1
ATOM 856 O O . ALA A 1 110 ? 10.309 4.519 -14.240 1.00 94.25 110 ALA A O 1
ATOM 857 N N . GLY A 1 111 ? 12.193 5.498 -13.533 1.00 94.06 111 GLY A N 1
ATOM 858 C CA . GLY A 1 111 ? 11.980 6.805 -14.145 1.00 94.06 111 GLY A CA 1
ATOM 859 C C . GLY A 1 111 ? 12.713 6.917 -15.480 1.00 94.06 111 GLY A C 1
ATOM 860 O O . GLY A 1 111 ? 13.904 6.621 -15.582 1.00 94.06 111 GLY A O 1
ATOM 861 N N . LYS A 1 112 ? 12.016 7.371 -16.521 1.00 92.50 112 LYS A N 1
ATOM 862 C CA . LYS A 1 112 ? 12.582 7.613 -17.849 1.00 92.50 112 LYS A CA 1
ATOM 863 C C . LYS A 1 112 ? 13.381 8.918 -17.844 1.00 92.50 112 LYS A C 1
ATOM 865 O O . LYS A 1 112 ? 12.820 10.001 -18.040 1.00 92.50 112 LYS A O 1
ATOM 870 N N . GLY A 1 113 ? 14.687 8.800 -17.607 1.00 83.38 113 GLY A N 1
ATOM 871 C CA . GLY A 1 113 ? 15.654 9.892 -17.693 1.00 83.38 113 GLY A CA 1
ATOM 872 C C . GLY A 1 113 ? 16.189 10.117 -19.115 1.00 83.38 113 GLY A C 1
ATOM 873 O O . GLY A 1 113 ? 15.966 9.322 -20.025 1.00 83.38 113 GLY A O 1
ATOM 874 N N . LYS A 1 114 ? 16.934 11.214 -19.319 1.00 79.25 114 LYS A N 1
ATOM 875 C CA . LYS A 1 114 ? 17.502 11.589 -20.636 1.00 79.25 114 LYS A CA 1
ATOM 876 C C . LYS A 1 114 ? 18.645 10.685 -21.121 1.00 79.25 114 LYS A C 1
ATOM 878 O O . LYS A 1 114 ? 18.901 10.643 -22.318 1.00 79.25 114 LYS A O 1
ATOM 883 N N . ARG A 1 115 ? 19.381 10.050 -20.201 1.00 79.38 115 ARG A N 1
ATOM 884 C CA . ARG A 1 115 ? 20.587 9.248 -20.504 1.00 79.38 115 ARG A CA 1
ATOM 885 C C . ARG A 1 115 ? 20.439 7.776 -20.122 1.00 79.38 115 ARG A C 1
ATOM 887 O O . ARG A 1 115 ? 20.922 6.923 -20.851 1.00 79.38 115 ARG A O 1
ATOM 894 N N . ALA A 1 116 ? 19.786 7.504 -18.996 1.0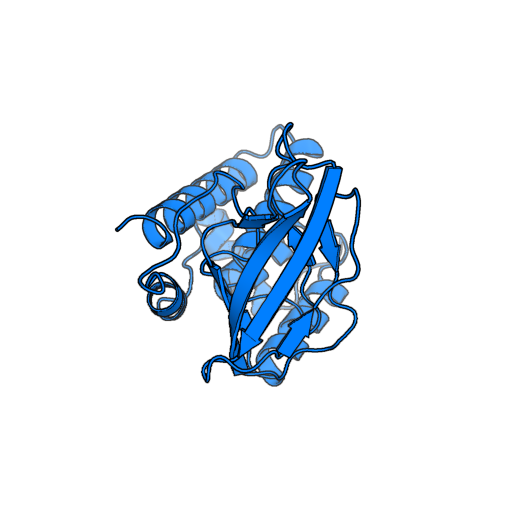0 84.44 116 ALA A N 1
ATOM 895 C CA . ALA A 1 116 ? 19.512 6.168 -18.480 1.00 84.44 116 ALA A CA 1
ATOM 896 C C . ALA A 1 116 ? 18.211 6.187 -17.663 1.00 84.44 116 ALA A C 1
ATOM 898 O O . ALA A 1 116 ? 17.731 7.265 -17.285 1.00 84.44 116 ALA A O 1
ATOM 899 N N . GLU A 1 117 ? 17.651 5.003 -17.402 1.00 88.31 117 GLU A N 1
ATOM 900 C CA . GLU A 1 117 ? 16.588 4.848 -16.407 1.00 88.31 117 GLU A CA 1
ATOM 901 C C . GLU A 1 117 ? 17.127 5.183 -15.016 1.00 88.31 117 GLU A C 1
ATOM 903 O O . GLU A 1 117 ? 18.249 4.817 -14.676 1.00 88.31 117 GLU A O 1
ATOM 908 N N . ARG A 1 118 ? 16.312 5.874 -14.220 1.00 89.12 118 ARG A N 1
ATOM 909 C CA . ARG A 1 118 ? 16.570 6.115 -12.800 1.00 89.12 118 ARG A CA 1
ATOM 910 C C . ARG A 1 118 ? 15.765 5.118 -11.999 1.00 89.12 118 ARG A C 1
ATOM 912 O O . ARG A 1 118 ? 14.558 5.024 -12.204 1.00 89.12 118 ARG A O 1
ATOM 919 N N . LEU A 1 119 ? 16.401 4.380 -11.105 1.00 90.38 119 LEU A N 1
ATOM 920 C CA . LEU A 1 119 ? 15.720 3.346 -10.337 1.00 90.38 119 LEU A CA 1
ATOM 921 C C . LEU A 1 119 ? 15.510 3.800 -8.891 1.00 90.38 119 LEU A C 1
ATOM 923 O O . LEU A 1 119 ? 16.426 4.299 -8.243 1.00 90.38 119 LEU A O 1
ATOM 927 N N . SER A 1 120 ? 14.295 3.631 -8.370 1.00 90.44 120 SER A N 1
ATOM 928 C CA . SER A 1 120 ? 14.054 3.775 -6.931 1.00 90.44 120 SER A CA 1
ATOM 929 C C . SER A 1 120 ? 14.753 2.658 -6.155 1.00 90.44 120 SER A C 1
ATOM 931 O O . SER A 1 120 ? 15.061 1.609 -6.711 1.00 90.44 120 SER A O 1
ATOM 933 N N . SER A 1 121 ? 14.890 2.784 -4.837 1.00 88.25 121 SER A N 1
ATOM 934 C CA . SER A 1 121 ? 15.062 1.578 -4.012 1.00 88.25 121 SER A CA 1
ATOM 935 C C . SER A 1 121 ? 13.842 0.658 -4.147 1.00 88.25 121 SER A C 1
ATOM 937 O O . SER A 1 121 ? 12.733 1.131 -4.416 1.00 88.25 121 SER A O 1
ATOM 939 N N . LYS A 1 122 ? 14.029 -0.653 -3.970 1.00 89.94 122 LYS A N 1
ATOM 940 C CA . LYS A 1 122 ? 12.903 -1.590 -3.882 1.00 89.94 122 LYS A CA 1
ATOM 941 C C . LYS A 1 122 ? 12.153 -1.401 -2.563 1.00 89.94 122 LYS A C 1
ATOM 943 O O . LYS A 1 122 ? 12.775 -1.162 -1.528 1.00 89.94 122 LYS A O 1
ATOM 948 N N . ALA A 1 123 ? 10.838 -1.566 -2.595 1.00 89.88 123 ALA A N 1
ATOM 949 C CA . ALA A 1 123 ? 10.001 -1.660 -1.406 1.00 89.88 123 ALA A CA 1
ATOM 950 C C . ALA A 1 123 ? 9.228 -2.979 -1.398 1.00 89.88 123 ALA A C 1
ATOM 952 O O . ALA A 1 123 ? 8.857 -3.503 -2.447 1.00 89.88 123 ALA A O 1
ATOM 953 N N . SER A 1 124 ? 8.968 -3.492 -0.199 1.00 91.31 124 SER A N 1
ATOM 954 C CA . SER A 1 124 ? 8.244 -4.744 0.009 1.00 91.31 124 SER A CA 1
ATOM 955 C C . SER A 1 124 ? 6.818 -4.477 0.469 1.00 91.31 124 SER A C 1
ATOM 957 O O . SER A 1 124 ? 6.561 -3.546 1.235 1.00 91.31 124 SER A O 1
ATOM 959 N N . PHE A 1 125 ? 5.893 -5.331 0.055 1.00 93.44 125 PHE A N 1
ATOM 960 C CA . PHE A 1 125 ? 4.528 -5.362 0.566 1.00 93.44 125 PHE A CA 1
ATOM 961 C C . PHE A 1 125 ? 3.997 -6.792 0.582 1.00 93.44 125 PHE A C 1
ATOM 963 O O . PHE A 1 125 ? 4.599 -7.711 0.026 1.00 93.44 125 PHE A O 1
ATOM 970 N N . HIS A 1 126 ? 2.859 -6.983 1.235 1.00 94.44 126 HIS A N 1
ATOM 971 C CA . HIS A 1 126 ? 2.198 -8.279 1.293 1.00 94.44 126 HIS A CA 1
ATOM 972 C C . HIS A 1 126 ? 0.732 -8.145 0.904 1.00 94.44 126 HIS A C 1
ATOM 974 O O . HIS A 1 126 ? 0.026 -7.252 1.377 1.00 94.44 126 HIS A O 1
ATOM 980 N N . VAL A 1 127 ? 0.257 -9.055 0.062 1.00 95.25 127 VAL A N 1
ATOM 981 C CA . VAL A 1 127 ? -1.165 -9.188 -0.249 1.00 95.25 127 VAL A CA 1
ATOM 982 C C . VAL A 1 127 ? -1.769 -10.124 0.792 1.00 95.25 127 VAL A C 1
ATOM 984 O O . VAL A 1 127 ? -1.351 -11.278 0.867 1.00 95.25 127 VAL A O 1
ATOM 987 N N . PRO A 1 128 ? -2.718 -9.682 1.635 1.00 93.62 128 PRO A N 1
ATOM 988 C CA . PRO A 1 128 ? -3.312 -10.548 2.647 1.00 93.62 128 PRO A CA 1
ATOM 989 C C . PRO A 1 128 ? -3.914 -11.830 2.062 1.00 93.62 128 PRO A C 1
ATOM 991 O O . PRO A 1 128 ? -4.257 -11.902 0.881 1.00 93.62 128 PRO A O 1
ATOM 994 N N . ALA A 1 129 ? -4.085 -12.849 2.905 1.00 92.81 129 ALA A N 1
ATOM 995 C CA . ALA A 1 129 ? -4.811 -14.056 2.517 1.00 92.81 129 ALA A CA 1
ATOM 996 C C . ALA A 1 129 ? -6.240 -13.712 2.055 1.00 92.81 129 ALA A C 1
ATOM 998 O O . ALA A 1 129 ? -6.841 -12.746 2.532 1.00 92.81 129 ALA A O 1
ATOM 999 N N . ALA A 1 130 ? -6.822 -14.535 1.178 1.00 92.44 130 ALA A N 1
ATOM 1000 C CA . ALA A 1 130 ? -8.121 -14.259 0.554 1.00 92.44 130 ALA A CA 1
ATOM 1001 C C . ALA A 1 130 ? -9.241 -13.960 1.572 1.00 92.44 130 ALA A C 1
ATOM 1003 O O . ALA A 1 130 ? -10.056 -13.064 1.363 1.00 92.44 130 ALA A O 1
ATOM 1004 N N . GLY A 1 131 ? -9.245 -14.655 2.717 1.00 90.31 131 GLY A N 1
ATOM 1005 C CA . GLY A 1 131 ? -10.201 -14.394 3.796 1.00 90.31 131 GLY A CA 1
ATOM 1006 C C . GLY A 1 131 ? -10.055 -13.005 4.430 1.00 90.31 131 GLY A C 1
ATOM 1007 O O . GLY A 1 131 ? -11.059 -12.387 4.767 1.00 90.31 131 GLY A O 1
ATOM 1008 N N . VAL A 1 132 ? -8.827 -12.491 4.559 1.00 90.62 132 VAL A N 1
ATOM 1009 C CA . VAL A 1 132 ? -8.561 -11.129 5.058 1.00 90.62 132 VAL A CA 1
ATOM 1010 C C . VAL A 1 132 ? -8.992 -10.096 4.016 1.00 90.62 132 VAL A C 1
ATOM 1012 O O . VAL A 1 132 ? -9.696 -9.153 4.361 1.00 90.62 132 VAL A O 1
ATOM 1015 N N . LEU A 1 133 ? -8.645 -10.298 2.739 1.00 92.56 133 LEU A N 1
ATOM 1016 C CA . LEU A 1 133 ? -9.062 -9.410 1.644 1.00 92.56 133 LEU A CA 1
ATOM 1017 C C . LEU A 1 133 ? -10.587 -9.268 1.570 1.00 92.56 133 LEU A C 1
ATOM 1019 O O . LEU A 1 133 ? -11.097 -8.153 1.471 1.00 92.56 133 LEU A O 1
ATOM 1023 N N . LYS A 1 134 ? -11.316 -10.382 1.698 1.00 91.56 134 LYS A N 1
ATOM 1024 C CA . LYS A 1 134 ? -12.781 -10.376 1.731 1.00 91.56 134 LYS A CA 1
ATOM 1025 C C . LYS A 1 134 ? -13.320 -9.547 2.901 1.00 91.56 134 LYS A C 1
ATOM 1027 O O . LYS A 1 134 ? -14.183 -8.699 2.693 1.00 91.56 134 LYS A O 1
ATOM 1032 N N . ARG A 1 135 ? -12.771 -9.725 4.110 1.00 89.12 135 ARG A N 1
ATOM 1033 C CA . ARG A 1 135 ? -13.162 -8.920 5.284 1.00 89.12 135 ARG A CA 1
ATOM 1034 C C . ARG A 1 135 ? -12.860 -7.435 5.099 1.00 89.12 135 ARG A C 1
ATOM 1036 O O . ARG A 1 135 ? -13.669 -6.600 5.489 1.00 89.12 135 ARG A O 1
ATOM 1043 N N . LEU A 1 136 ? -11.719 -7.094 4.502 1.00 91.44 136 LEU A N 1
ATOM 1044 C CA . LEU A 1 136 ? -11.349 -5.706 4.212 1.00 91.44 136 LEU A CA 1
ATOM 1045 C C . LEU A 1 136 ? -12.310 -5.062 3.208 1.00 91.44 136 LEU A C 1
ATOM 1047 O O . LEU A 1 136 ? -12.710 -3.909 3.384 1.00 91.44 136 LEU A O 1
ATOM 1051 N N . GLU A 1 137 ? -12.736 -5.810 2.193 1.00 91.88 137 GLU A N 1
ATOM 1052 C CA . GLU A 1 137 ? -13.738 -5.353 1.236 1.00 91.88 137 GLU A CA 1
ATOM 1053 C C . GLU A 1 137 ? -15.125 -5.181 1.882 1.00 91.88 137 GLU A C 1
ATOM 1055 O O . GLU A 1 137 ? -15.779 -4.153 1.686 1.00 91.88 137 GLU A O 1
ATOM 1060 N N . GLU A 1 138 ? -15.567 -6.144 2.691 1.00 90.88 138 GLU A N 1
ATOM 1061 C CA . GLU A 1 138 ? -16.822 -6.066 3.448 1.00 90.88 138 GLU A CA 1
ATOM 1062 C C . GLU A 1 138 ? -16.816 -4.890 4.434 1.00 90.88 138 GLU A C 1
ATOM 1064 O O . GLU A 1 138 ? -17.789 -4.135 4.512 1.00 90.88 138 GLU A O 1
ATOM 1069 N N . ALA A 1 139 ? -15.704 -4.665 5.138 1.00 89.62 139 ALA A N 1
ATOM 1070 C CA . ALA A 1 139 ? -15.514 -3.505 6.001 1.00 89.62 139 ALA A CA 1
ATOM 1071 C C . ALA A 1 139 ? -15.603 -2.199 5.202 1.00 89.62 139 ALA A C 1
ATOM 1073 O O . ALA A 1 139 ? -16.322 -1.286 5.595 1.00 89.62 139 ALA A O 1
ATOM 1074 N N . ARG A 1 140 ? -14.950 -2.113 4.037 1.00 91.75 140 ARG A N 1
ATOM 1075 C CA . ARG A 1 140 ? -15.039 -0.941 3.153 1.00 91.75 140 ARG A CA 1
ATOM 1076 C C . ARG A 1 140 ? -16.468 -0.651 2.695 1.00 91.75 140 ARG A C 1
ATOM 1078 O O . ARG A 1 140 ? -16.852 0.516 2.630 1.00 91.75 140 ARG A O 1
ATOM 1085 N N . ARG A 1 141 ? -17.238 -1.688 2.351 1.00 90.56 141 ARG A N 1
ATOM 1086 C CA . ARG A 1 141 ? -18.639 -1.553 1.917 1.00 90.56 141 ARG A CA 1
ATOM 1087 C C . ARG A 1 141 ? -19.540 -1.142 3.083 1.00 90.56 141 ARG A C 1
ATOM 1089 O O . ARG A 1 141 ? -20.324 -0.213 2.944 1.00 90.56 141 ARG A O 1
ATOM 1096 N N . SER A 1 142 ? -19.402 -1.802 4.231 1.00 88.06 142 SER A N 1
ATOM 1097 C CA . SER A 1 142 ? -20.231 -1.566 5.423 1.00 88.06 142 SER A CA 1
ATOM 1098 C C . SER A 1 142 ? -19.943 -0.223 6.106 1.00 88.06 142 SER A C 1
ATOM 1100 O O . SER A 1 142 ? -20.856 0.426 6.610 1.00 88.06 142 SER A O 1
ATOM 1102 N N . LEU A 1 143 ? -18.689 0.230 6.077 1.00 87.19 143 LEU A N 1
ATOM 1103 C CA . LEU A 1 143 ? -18.228 1.500 6.644 1.00 87.19 143 LEU A CA 1
ATOM 1104 C C . LEU A 1 143 ? -18.177 2.627 5.605 1.00 87.19 143 LEU A C 1
ATOM 1106 O O . LEU A 1 143 ? -17.473 3.621 5.806 1.00 87.19 143 LEU A O 1
ATOM 1110 N N . SER A 1 144 ? -18.906 2.507 4.491 1.00 79.75 144 SER A N 1
ATOM 1111 C CA . SER A 1 144 ? -18.999 3.579 3.501 1.00 79.75 144 SER A CA 1
ATOM 1112 C C . SER A 1 144 ? -19.545 4.850 4.170 1.00 79.75 144 SER A C 1
ATOM 1114 O O . SER A 1 144 ? -20.686 4.877 4.629 1.00 79.75 144 SER A O 1
ATOM 1116 N N . GLY A 1 145 ? -18.717 5.893 4.272 1.00 81.81 145 GLY A N 1
ATOM 1117 C CA . GLY A 1 145 ? -19.048 7.137 4.980 1.00 81.81 145 GLY A CA 1
ATOM 1118 C C . GLY A 1 145 ? -18.525 7.238 6.419 1.00 81.81 145 GLY A C 1
ATOM 1119 O O . GLY A 1 145 ? -18.714 8.277 7.045 1.00 81.81 145 GLY A O 1
ATOM 1120 N N . ASN A 1 146 ? -17.833 6.218 6.938 1.00 88.06 146 ASN A N 1
ATOM 1121 C CA . ASN A 1 146 ? -17.119 6.263 8.217 1.00 88.06 146 ASN A CA 1
ATOM 1122 C C . ASN A 1 146 ? -15.617 5.997 8.002 1.00 88.06 146 ASN A C 1
ATOM 1124 O O . ASN A 1 146 ? -15.087 4.934 8.330 1.00 88.06 146 ASN A O 1
ATOM 1128 N N . GLU A 1 147 ? -14.933 6.982 7.406 1.00 88.75 147 GLU A N 1
ATOM 1129 C CA . GLU A 1 147 ? -13.514 6.885 7.014 1.00 88.75 147 GLU A CA 1
ATOM 1130 C C . GLU A 1 147 ? -12.595 6.597 8.207 1.00 88.75 147 GLU A C 1
ATOM 1132 O O . GLU A 1 147 ? -11.605 5.882 8.068 1.00 88.75 147 GLU A O 1
ATOM 1137 N N . MET A 1 148 ? -12.944 7.116 9.385 1.00 87.69 148 MET A N 1
ATOM 1138 C CA . MET A 1 148 ? -12.163 6.939 10.604 1.00 87.69 148 MET A CA 1
ATOM 1139 C C . MET A 1 148 ? -12.241 5.500 11.127 1.00 87.69 148 MET A C 1
ATOM 1141 O O . MET A 1 148 ? -11.205 4.899 11.411 1.00 87.69 148 MET A O 1
ATOM 1145 N N . ALA A 1 149 ? -13.443 4.915 11.196 1.00 89.19 149 ALA A N 1
ATOM 1146 C CA . ALA A 1 149 ? -13.602 3.510 11.568 1.00 89.19 149 ALA A CA 1
ATOM 1147 C C . ALA A 1 149 ? -12.924 2.583 10.549 1.00 89.19 149 ALA A C 1
ATOM 1149 O O . ALA A 1 149 ? -12.231 1.644 10.939 1.00 89.19 149 ALA A O 1
ATOM 1150 N N . LEU A 1 150 ? -13.065 2.877 9.251 1.00 92.94 150 LEU A N 1
ATOM 1151 C CA . LEU A 1 150 ? -12.426 2.095 8.194 1.00 92.94 150 LEU A CA 1
ATOM 1152 C C . LEU A 1 150 ? -10.896 2.147 8.289 1.00 92.94 150 LEU A C 1
ATOM 1154 O O . LEU A 1 150 ? -10.238 1.118 8.147 1.00 92.94 150 LEU A O 1
ATOM 1158 N N . ALA A 1 151 ? -10.323 3.315 8.588 1.00 92.06 151 ALA A N 1
ATOM 1159 C CA . ALA A 1 151 ? -8.884 3.450 8.784 1.00 92.06 151 ALA A CA 1
ATOM 1160 C C . ALA A 1 151 ? -8.372 2.607 9.961 1.00 92.06 151 ALA A C 1
ATOM 1162 O O . ALA A 1 151 ? -7.310 1.997 9.858 1.00 92.06 151 ALA A O 1
ATOM 1163 N N . VAL A 1 152 ? -9.127 2.528 11.061 1.00 91.38 152 VAL A N 1
ATOM 1164 C CA . VAL A 1 152 ? -8.766 1.663 12.193 1.00 91.38 152 VAL A CA 1
ATOM 1165 C C . VAL A 1 152 ? -8.786 0.188 11.790 1.00 91.38 152 VAL A C 1
ATOM 1167 O O . VAL A 1 152 ? -7.857 -0.538 12.137 1.00 91.38 152 VAL A O 1
ATOM 1170 N N . VAL A 1 153 ? -9.798 -0.255 11.035 1.00 91.94 153 VAL A N 1
ATOM 1171 C CA . VAL A 1 153 ? -9.852 -1.635 10.517 1.00 91.94 153 VAL A CA 1
ATOM 1172 C C . VAL A 1 153 ? -8.635 -1.935 9.650 1.00 91.94 153 VAL A C 1
ATOM 1174 O O . VAL A 1 153 ? -7.948 -2.925 9.883 1.00 91.94 153 VAL A O 1
ATOM 1177 N N . TYR A 1 154 ? -8.327 -1.054 8.699 1.00 93.62 154 TYR A N 1
ATOM 1178 C CA . TYR A 1 154 ? -7.178 -1.216 7.813 1.00 93.62 154 TYR A CA 1
ATOM 1179 C C . TYR A 1 154 ? -5.865 -1.300 8.588 1.00 93.62 154 TYR A C 1
ATOM 1181 O O . TYR A 1 154 ? -5.100 -2.236 8.383 1.00 93.62 154 TYR A O 1
ATOM 1189 N N . ALA A 1 155 ? -5.628 -0.393 9.537 1.00 91.25 155 ALA A N 1
ATOM 1190 C CA . ALA A 1 155 ? -4.407 -0.403 10.336 1.00 91.25 155 ALA A CA 1
ATOM 1191 C C . ALA A 1 155 ? -4.252 -1.690 11.168 1.00 91.25 155 ALA A C 1
ATOM 1193 O O . ALA A 1 155 ? -3.150 -2.230 11.253 1.00 91.25 155 ALA A O 1
ATOM 1194 N N . ARG A 1 156 ? -5.348 -2.212 11.733 1.00 89.62 156 ARG A N 1
ATOM 1195 C CA . ARG A 1 156 ? -5.346 -3.465 12.510 1.00 89.62 156 ARG A CA 1
ATOM 1196 C C . ARG A 1 156 ? -5.072 -4.705 11.668 1.00 89.62 156 ARG A C 1
ATOM 1198 O O . ARG A 1 156 ? -4.507 -5.660 12.181 1.00 89.62 156 ARG A O 1
ATOM 1205 N N . GLU A 1 157 ? -5.467 -4.695 10.401 1.00 90.19 157 GLU A N 1
ATOM 1206 C CA . GLU A 1 157 ? -5.162 -5.764 9.437 1.00 90.19 157 GLU A CA 1
ATOM 1207 C C . GLU A 1 157 ? -3.814 -5.528 8.729 1.00 90.19 157 GLU A C 1
ATOM 1209 O O . GLU A 1 157 ? -3.405 -6.305 7.872 1.00 90.19 157 GLU A O 1
ATOM 1214 N N . GLY A 1 158 ? -3.109 -4.452 9.087 1.00 89.19 158 GLY A N 1
ATOM 1215 C CA . GLY A 1 158 ? -1.791 -4.110 8.573 1.00 89.19 158 GLY A CA 1
ATOM 1216 C C . GLY A 1 158 ? -1.761 -3.325 7.265 1.00 89.19 158 GLY A C 1
ATOM 1217 O O . GLY A 1 158 ? -0.685 -3.075 6.731 1.00 89.19 158 GLY A O 1
ATOM 1218 N N . ALA A 1 159 ? -2.910 -2.874 6.766 1.00 92.81 159 ALA A N 1
ATOM 1219 C CA . ALA A 1 159 ? -3.006 -1.919 5.665 1.00 92.81 159 ALA A CA 1
ATOM 1220 C C . ALA A 1 159 ? -2.734 -0.484 6.149 1.00 92.81 159 ALA A C 1
ATOM 1222 O O . ALA A 1 159 ? -3.620 0.376 6.193 1.00 92.81 159 ALA A O 1
ATOM 1223 N N . VAL A 1 160 ? -1.497 -0.247 6.600 1.00 91.81 160 VAL A N 1
ATOM 1224 C CA . VAL A 1 160 ? -1.079 0.993 7.270 1.00 91.81 160 VAL A CA 1
ATOM 1225 C C . VAL A 1 160 ? -1.108 2.176 6.308 1.00 91.81 160 VAL A C 1
ATOM 1227 O O . VAL A 1 160 ? -1.632 3.233 6.665 1.00 91.81 160 VAL A O 1
ATOM 1230 N N . ASP A 1 161 ? -0.610 2.008 5.083 1.00 91.56 161 ASP A N 1
ATOM 1231 C CA . ASP A 1 161 ? -0.596 3.091 4.096 1.00 91.56 161 ASP A CA 1
ATOM 1232 C C . ASP A 1 161 ? -2.017 3.530 3.706 1.00 91.56 161 ASP A C 1
ATOM 1234 O O . ASP A 1 161 ? -2.316 4.731 3.663 1.00 91.56 161 ASP A O 1
ATOM 1238 N N . GLU A 1 162 ? -2.935 2.584 3.483 1.00 93.44 162 GLU A N 1
ATOM 1239 C CA . GLU A 1 162 ? -4.336 2.892 3.207 1.00 93.44 162 GLU A CA 1
ATOM 1240 C C . GLU A 1 162 ? -5.031 3.546 4.404 1.00 93.44 162 GLU A C 1
ATOM 1242 O O . GLU A 1 162 ? -5.787 4.504 4.212 1.00 93.44 162 GLU A O 1
ATOM 1247 N N . ALA A 1 163 ? -4.760 3.082 5.628 1.00 93.69 163 ALA A N 1
ATOM 1248 C CA . ALA A 1 163 ? -5.286 3.687 6.849 1.00 93.69 163 ALA A CA 1
ATOM 1249 C C . ALA A 1 163 ? -4.826 5.143 7.010 1.00 93.69 163 ALA A C 1
ATOM 1251 O O . ALA A 1 163 ? -5.639 6.037 7.258 1.00 93.69 163 ALA A O 1
ATOM 1252 N N . GLN A 1 164 ? -3.532 5.410 6.814 1.00 92.06 164 GLN A N 1
ATOM 1253 C CA . GLN A 1 164 ? -2.986 6.764 6.886 1.00 92.06 164 GLN A CA 1
ATOM 1254 C C . GLN A 1 164 ? -3.581 7.681 5.821 1.00 92.06 164 GLN A C 1
ATOM 1256 O O . GLN A 1 164 ? -3.898 8.832 6.122 1.00 92.06 164 GLN A O 1
ATOM 1261 N N . ARG A 1 165 ? -3.772 7.184 4.594 1.00 92.00 165 ARG A N 1
ATOM 1262 C CA . ARG A 1 165 ? -4.393 7.953 3.508 1.00 92.00 165 ARG A CA 1
ATOM 1263 C C . ARG A 1 165 ? -5.848 8.306 3.817 1.00 92.00 165 ARG A C 1
ATOM 1265 O O . ARG A 1 165 ? -6.255 9.444 3.582 1.00 92.00 165 ARG A O 1
ATOM 1272 N N . LEU A 1 166 ? -6.622 7.359 4.352 1.00 93.06 166 LEU A N 1
ATOM 1273 C CA . LEU A 1 166 ? -7.999 7.612 4.786 1.00 93.06 166 LEU A CA 1
ATOM 1274 C C . LEU A 1 166 ? -8.046 8.680 5.883 1.00 93.06 166 LEU A C 1
ATOM 1276 O O . LEU A 1 166 ? -8.810 9.635 5.762 1.00 93.06 166 LEU A O 1
ATOM 1280 N N . LEU A 1 167 ? -7.186 8.577 6.901 1.00 93.12 167 LEU A N 1
ATOM 1281 C CA . LEU A 1 167 ? -7.110 9.577 7.971 1.00 93.12 167 LEU A CA 1
ATOM 1282 C C . LEU A 1 167 ? -6.670 10.948 7.455 1.00 93.12 167 LEU A C 1
ATOM 1284 O O . LEU A 1 167 ? -7.236 11.952 7.870 1.00 93.12 167 LEU A O 1
ATOM 1288 N N . ALA A 1 168 ? -5.708 11.011 6.531 1.00 92.75 168 ALA A N 1
ATOM 1289 C CA . ALA A 1 168 ? -5.295 12.270 5.918 1.00 92.75 168 ALA A CA 1
ATOM 1290 C C . ALA A 1 168 ? -6.467 12.950 5.189 1.00 92.75 168 ALA A C 1
ATOM 1292 O O . ALA A 1 168 ? -6.709 14.137 5.397 1.00 92.75 168 ALA A O 1
ATOM 1293 N N . SER A 1 169 ? -7.242 12.195 4.398 1.00 92.31 169 SER A N 1
ATOM 1294 C CA . SER A 1 169 ? -8.448 12.718 3.739 1.00 92.31 169 SER A CA 1
ATOM 1295 C C . SER A 1 169 ? -9.508 13.165 4.751 1.00 92.31 169 SER A C 1
ATOM 1297 O O . SER A 1 169 ? -10.091 14.240 4.600 1.00 92.31 169 SER A O 1
ATOM 1299 N N . TYR A 1 170 ? -9.710 12.387 5.816 1.00 92.50 170 TYR A N 1
ATOM 1300 C CA . TYR A 1 170 ? -10.657 12.713 6.877 1.00 92.50 170 TYR A CA 1
ATOM 1301 C C . TYR A 1 170 ? -10.274 13.995 7.629 1.00 92.50 170 TYR A C 1
ATOM 1303 O O . TYR A 1 170 ? -11.145 14.823 7.880 1.00 92.50 170 TYR A O 1
ATOM 1311 N N . ILE A 1 171 ? -8.990 14.197 7.952 1.00 94.25 171 ILE A N 1
ATOM 1312 C CA . ILE A 1 171 ? -8.484 15.394 8.650 1.00 94.25 171 ILE A CA 1
ATOM 1313 C C . ILE A 1 171 ? -8.681 16.651 7.801 1.00 94.25 171 ILE A C 1
ATOM 1315 O O . ILE A 1 171 ? -9.036 17.693 8.344 1.00 94.25 171 ILE A O 1
ATOM 1319 N N . VAL A 1 172 ? -8.496 16.567 6.479 1.00 93.75 172 VAL A N 1
ATOM 1320 C CA . VAL A 1 172 ? -8.767 17.700 5.575 1.00 93.75 172 VAL A CA 1
ATOM 1321 C C . VAL A 1 172 ? -10.240 18.115 5.644 1.00 93.75 172 VAL A C 1
ATOM 1323 O O . VAL A 1 172 ? -10.538 19.305 5.668 1.00 93.75 172 VAL A O 1
ATOM 1326 N N . LYS A 1 173 ? -11.161 17.146 5.721 1.00 92.19 173 LYS A N 1
ATOM 1327 C CA . LYS A 1 173 ? -12.609 17.398 5.836 1.00 92.19 173 LYS A CA 1
ATOM 1328 C C . LYS A 1 173 ? -13.040 17.786 7.254 1.00 92.19 173 LYS A C 1
ATOM 1330 O O . LYS A 1 173 ? -14.036 18.480 7.413 1.00 92.19 173 LYS A O 1
ATOM 1335 N N . ASN A 1 174 ? -12.295 17.349 8.272 1.00 90.25 174 ASN A N 1
ATOM 1336 C CA . ASN A 1 174 ? -12.603 17.544 9.691 1.00 90.25 174 ASN A CA 1
ATOM 1337 C C . ASN A 1 174 ? -11.374 18.075 10.458 1.00 90.25 174 ASN A C 1
ATOM 1339 O O . ASN A 1 174 ? -10.813 17.361 11.301 1.00 90.25 174 ASN A O 1
ATOM 1343 N N . PRO A 1 175 ? -10.935 19.326 10.210 1.00 92.00 175 PRO A N 1
ATOM 1344 C CA . PRO A 1 175 ? -9.664 19.831 10.736 1.00 92.00 175 PRO A CA 1
ATOM 1345 C C . PRO A 1 175 ? -9.598 19.946 12.261 1.00 92.00 175 PRO A C 1
ATOM 1347 O O . PRO A 1 175 ? -8.507 20.065 12.812 1.00 92.00 175 PRO A O 1
ATOM 1350 N N . THR A 1 176 ? -10.733 19.928 12.958 1.00 92.44 176 THR A N 1
ATOM 1351 C CA . THR A 1 176 ? -10.823 20.017 14.424 1.00 92.44 176 THR A CA 1
ATOM 1352 C C . THR A 1 176 ? -10.783 18.658 15.123 1.00 92.44 176 THR A C 1
ATOM 1354 O O . THR A 1 176 ? -10.712 18.622 16.347 1.00 92.44 176 THR A O 1
ATOM 1357 N N . SER A 1 177 ? -10.801 17.539 14.386 1.00 90.56 177 SER A N 1
ATOM 1358 C CA . SER A 1 177 ? -10.744 16.205 14.997 1.00 90.56 177 SER A CA 1
ATOM 1359 C C . SER A 1 177 ? -9.332 15.890 15.496 1.00 90.56 177 SER A C 1
ATOM 1361 O O . SER A 1 177 ? -8.444 15.492 14.735 1.00 90.56 177 SER A O 1
ATOM 1363 N N . GLU A 1 178 ? -9.120 16.058 16.799 1.00 91.00 178 GLU A N 1
ATOM 1364 C CA . GLU A 1 178 ? -7.846 15.754 17.451 1.00 91.00 178 GLU A CA 1
ATOM 1365 C C . GLU A 1 178 ? -7.575 14.249 17.508 1.00 91.00 178 GLU A C 1
ATOM 1367 O O . GLU A 1 178 ? -6.428 13.816 17.387 1.00 91.00 178 GLU A O 1
ATOM 1372 N N . GLU A 1 179 ? -8.619 13.432 17.609 1.00 88.75 179 GLU A N 1
ATOM 1373 C CA . GLU A 1 179 ? -8.533 11.973 17.599 1.00 88.75 179 GLU A CA 1
ATOM 1374 C C . GLU A 1 179 ? -7.961 11.479 16.266 1.00 88.75 179 GLU A C 1
ATOM 1376 O O . GLU A 1 179 ? -7.025 10.675 16.247 1.00 88.75 179 GLU A O 1
ATOM 1381 N N . ALA A 1 180 ? -8.453 12.010 15.141 1.00 89.06 180 ALA A N 1
ATOM 1382 C CA . ALA A 1 180 ? -7.962 11.634 13.819 1.00 89.06 180 ALA A CA 1
ATOM 1383 C C . ALA A 1 180 ? -6.496 12.043 13.628 1.00 89.06 180 ALA A C 1
ATOM 1385 O O . ALA A 1 180 ? -5.691 11.259 13.117 1.00 89.06 180 ALA A O 1
ATOM 1386 N N . LYS A 1 181 ? -6.114 13.237 14.103 1.00 92.12 181 LYS A N 1
ATOM 1387 C CA . LYS A 1 181 ? -4.717 13.697 14.083 1.00 92.12 181 LYS A CA 1
ATOM 1388 C C . LYS A 1 181 ? -3.809 12.819 14.943 1.00 92.12 181 LYS A C 1
ATOM 1390 O O . LYS A 1 181 ? -2.693 12.518 14.515 1.00 92.12 181 LYS A O 1
ATOM 1395 N N . LYS A 1 182 ? -4.253 12.409 16.138 1.00 91.25 182 LYS A N 1
ATOM 1396 C CA . LYS A 1 182 ? -3.501 11.507 17.030 1.00 91.25 182 LYS A CA 1
ATOM 1397 C C . LYS A 1 182 ? -3.272 10.148 16.372 1.00 91.25 182 LYS A C 1
ATOM 1399 O O . LYS A 1 182 ? -2.124 9.712 16.291 1.00 91.25 182 LYS A O 1
ATOM 1404 N N . LEU A 1 183 ? -4.319 9.545 15.808 1.00 90.62 183 LEU A N 1
ATOM 1405 C CA . LEU A 1 183 ? -4.216 8.279 15.077 1.00 90.62 183 LEU A CA 1
ATOM 1406 C C . LEU A 1 183 ? -3.278 8.383 13.876 1.00 90.62 183 LEU A C 1
ATOM 1408 O O . LEU A 1 183 ? -2.388 7.551 13.715 1.00 90.62 183 LEU A O 1
ATOM 1412 N N . TYR A 1 184 ? -3.419 9.437 13.069 1.00 92.12 184 TYR A N 1
ATOM 1413 C CA . TYR A 1 184 ? -2.551 9.669 11.917 1.00 92.12 184 TYR A CA 1
ATOM 1414 C C . TYR A 1 184 ? -1.076 9.783 12.326 1.00 92.12 184 TYR A C 1
ATOM 1416 O O . TYR A 1 184 ? -0.207 9.160 11.712 1.00 92.12 184 TYR A O 1
ATOM 1424 N N . LYS A 1 185 ? -0.784 10.544 13.391 1.00 90.75 185 LYS A N 1
ATOM 1425 C CA . LYS A 1 185 ? 0.573 10.677 13.944 1.00 90.75 185 LYS A CA 1
ATOM 1426 C C . LYS A 1 185 ? 1.102 9.346 14.481 1.00 90.75 185 LYS A C 1
ATOM 1428 O O . LYS A 1 185 ? 2.257 9.026 14.216 1.00 90.75 185 LYS A O 1
ATOM 1433 N N . SER A 1 186 ? 0.272 8.572 15.183 1.00 89.94 186 SER A N 1
ATOM 1434 C CA . SER A 1 186 ? 0.641 7.254 15.714 1.00 89.94 186 SER A CA 1
ATOM 1435 C C . SER A 1 186 ? 1.023 6.284 14.594 1.00 89.94 186 SER A C 1
ATOM 1437 O O . SER A 1 186 ? 2.113 5.716 14.629 1.00 89.94 186 SER A O 1
ATOM 1439 N N . LEU A 1 187 ? 0.189 6.161 13.557 1.00 88.69 187 LEU A N 1
ATOM 1440 C CA . LEU A 1 187 ? 0.483 5.301 12.407 1.00 88.69 187 LEU A CA 1
ATOM 1441 C C . LEU A 1 187 ? 1.711 5.782 11.632 1.00 88.69 187 LEU A C 1
ATOM 1443 O O . LEU A 1 187 ? 2.522 4.970 11.201 1.00 88.69 187 LEU A O 1
ATOM 1447 N N . ARG A 1 188 ? 1.904 7.101 11.505 1.00 87.75 188 ARG A N 1
ATOM 1448 C CA . ARG A 1 188 ? 3.107 7.658 10.872 1.00 87.75 188 ARG A CA 1
ATOM 1449 C C . ARG A 1 188 ? 4.373 7.319 11.647 1.00 87.75 188 ARG A C 1
ATOM 1451 O O . ARG A 1 188 ? 5.370 6.987 11.017 1.00 87.75 188 ARG A O 1
ATOM 1458 N N . ALA A 1 189 ? 4.344 7.414 12.973 1.00 86.00 189 ALA A N 1
ATOM 1459 C CA . ALA A 1 189 ? 5.484 7.057 13.810 1.00 86.00 189 ALA A CA 1
ATOM 1460 C C . ALA A 1 189 ? 5.825 5.567 13.670 1.00 86.00 189 ALA A C 1
ATOM 1462 O O . ALA A 1 189 ? 6.978 5.243 13.402 1.00 86.00 189 ALA A O 1
ATOM 1463 N N . GLN A 1 190 ? 4.814 4.695 13.738 1.00 81.81 190 GLN A N 1
ATOM 1464 C CA . GLN A 1 190 ? 4.983 3.252 13.546 1.00 81.81 190 GLN A CA 1
ATOM 1465 C C . GLN A 1 190 ? 5.520 2.923 12.150 1.00 81.81 190 GLN A C 1
ATOM 1467 O O . GLN A 1 190 ? 6.463 2.153 12.032 1.00 81.81 190 GLN A O 1
ATOM 1472 N N . ARG A 1 191 ? 5.003 3.558 11.088 1.00 79.00 191 ARG A N 1
ATOM 1473 C CA . ARG A 1 191 ? 5.529 3.374 9.726 1.00 79.00 191 ARG A CA 1
ATOM 1474 C C . ARG A 1 191 ? 6.985 3.814 9.608 1.00 79.00 191 ARG A C 1
ATOM 1476 O O . ARG A 1 191 ? 7.783 3.116 9.002 1.00 79.00 191 ARG A O 1
ATOM 1483 N N . VAL A 1 192 ? 7.348 4.956 10.193 1.00 78.31 192 VAL A N 1
ATOM 1484 C CA . VAL A 1 192 ? 8.742 5.420 10.187 1.00 78.31 192 VAL A CA 1
ATOM 1485 C C . VAL A 1 192 ? 9.642 4.422 10.912 1.00 78.31 192 VAL A C 1
ATOM 1487 O O . VAL A 1 192 ? 10.702 4.099 10.391 1.00 78.31 192 VAL A O 1
ATOM 1490 N N . GLU A 1 193 ? 9.220 3.903 12.063 1.00 77.12 193 GLU A N 1
ATOM 1491 C CA . GLU A 1 193 ? 9.942 2.859 12.799 1.00 77.12 193 GLU A CA 1
ATOM 1492 C C . GLU A 1 193 ? 10.090 1.573 11.973 1.00 77.12 193 GLU A C 1
ATOM 1494 O O . GLU A 1 193 ? 11.185 1.035 11.892 1.00 77.12 193 GLU A O 1
ATOM 1499 N N . LEU A 1 194 ? 9.039 1.155 11.258 1.00 69.06 194 LEU A N 1
ATOM 1500 C CA . LEU A 1 194 ? 9.065 0.023 10.321 1.00 69.06 194 LEU A CA 1
ATOM 1501 C C . LEU A 1 194 ? 9.997 0.237 9.121 1.00 69.06 194 LEU A C 1
ATOM 1503 O O . LEU A 1 194 ? 10.336 -0.716 8.438 1.00 69.06 194 LEU A O 1
ATOM 1507 N N . THR A 1 195 ? 10.387 1.472 8.823 1.00 65.81 195 THR A N 1
ATOM 1508 C CA . THR A 1 195 ? 11.310 1.789 7.717 1.00 65.81 195 THR A CA 1
ATOM 1509 C C . THR A 1 195 ? 12.708 2.177 8.196 1.00 65.81 195 THR A C 1
ATOM 1511 O O . THR A 1 195 ? 13.607 2.368 7.377 1.00 65.81 195 THR A O 1
ATOM 1514 N N . LYS A 1 196 ? 12.906 2.321 9.513 1.00 61.31 196 LYS A N 1
ATOM 1515 C CA . LYS A 1 196 ? 14.206 2.623 10.111 1.00 61.31 196 LYS A CA 1
ATOM 1516 C C . LYS A 1 196 ? 14.985 1.323 10.304 1.00 61.31 196 LYS A C 1
ATOM 1518 O O . LYS A 1 196 ? 14.461 0.358 10.847 1.00 61.31 196 LYS A O 1
ATOM 1523 N N . LYS A 1 197 ? 16.224 1.340 9.814 1.00 50.00 197 LYS A N 1
ATOM 1524 C CA . LYS A 1 197 ? 17.240 0.303 10.017 1.00 50.00 197 LYS A CA 1
ATOM 1525 C C . LYS A 1 197 ? 17.707 0.276 11.466 1.00 50.00 197 LYS A C 1
ATOM 1527 O O . LYS A 1 197 ? 17.867 1.384 12.029 1.00 50.00 197 LYS A O 1
#

Radius of gyration: 17.21 Å; chains: 1; bounding box: 46×36×44 Å